Protein AF-A0A1V5JLH2-F1 (afdb_monomer)

Nearest PDB structures (foldseek):
  2nrx-assembly1_A  TM=7.153E-01  e=2.934E-15  Thermotoga maritima
  2nrv-assembly2_B  TM=6.634E-01  e=2.494E-14  Thermotoga maritima
  2nrx-assembly2_B  TM=6.559E-01  e=4.013E-14  Thermotoga maritima
  8b0q-assembly1_A  TM=6.389E-01  e=9.370E-13  Deinococcus radiodurans R1 = ATCC 13939 = DSM 20539
  6lw3-assembly1_B  TM=5.129E-01  e=3.451E-01  Pseudomonas aeruginosa

Mean predicted aligned error: 11.71 Å

Structure (mmCIF, N/CA/C/O backbone):
data_AF-A0A1V5JLH2-F1
#
_entry.id   AF-A0A1V5JLH2-F1
#
loop_
_atom_site.group_PDB
_atom_site.id
_atom_sit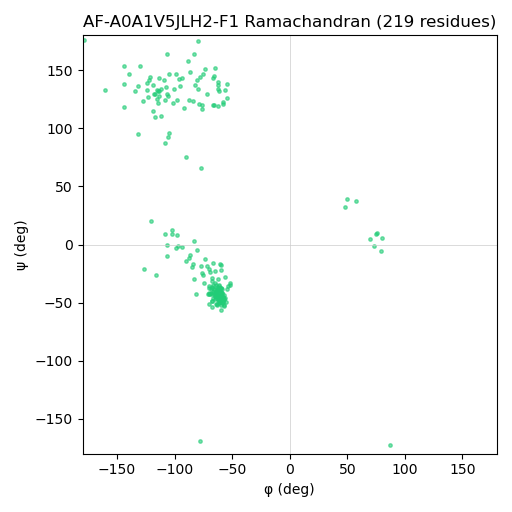e.type_symbol
_atom_site.label_atom_id
_atom_site.label_alt_id
_atom_site.label_comp_id
_atom_site.label_asym_id
_atom_site.label_entity_id
_atom_site.label_seq_id
_atom_site.pdbx_PDB_ins_code
_atom_site.Cartn_x
_atom_site.Cartn_y
_atom_site.Cartn_z
_atom_site.occupancy
_atom_site.B_iso_or_equiv
_atom_site.auth_seq_id
_atom_site.auth_comp_id
_atom_site.auth_asym_id
_atom_site.auth_atom_id
_atom_site.pdbx_PDB_model_num
ATOM 1 N N . MET A 1 1 ? -11.587 -7.246 6.291 1.00 97.50 1 MET A N 1
ATOM 2 C CA . MET A 1 1 ? -10.575 -6.188 6.557 1.00 97.50 1 MET A CA 1
ATOM 3 C C . MET A 1 1 ? -9.716 -5.972 5.321 1.00 97.50 1 MET A C 1
ATOM 5 O O . MET A 1 1 ? -9.356 -6.948 4.671 1.00 97.50 1 MET A O 1
ATOM 9 N N . GLU A 1 2 ? -9.347 -4.733 5.021 1.00 97.94 2 GLU A N 1
ATOM 10 C CA . GLU A 1 2 ? -8.411 -4.390 3.943 1.00 97.94 2 GLU A CA 1
ATOM 11 C C . GLU A 1 2 ? -7.224 -3.606 4.502 1.00 97.94 2 GLU A C 1
ATOM 13 O O . GLU A 1 2 ? -7.405 -2.760 5.373 1.00 97.94 2 GLU A O 1
ATOM 18 N N . CYS A 1 3 ? -6.018 -3.859 3.995 1.00 97.50 3 CYS A N 1
ATOM 19 C CA . CYS A 1 3 ? -4.827 -3.089 4.337 1.00 97.50 3 CYS A CA 1
ATOM 20 C C . CYS A 1 3 ? -4.159 -2.516 3.093 1.00 97.50 3 CYS A C 1
ATOM 22 O O . CYS A 1 3 ? -4.084 -3.187 2.058 1.00 97.50 3 CYS A O 1
ATOM 24 N N . TYR A 1 4 ? -3.712 -1.266 3.212 1.00 96.00 4 TYR A N 1
ATOM 25 C CA . TYR A 1 4 ? -3.146 -0.475 2.131 1.00 96.00 4 TYR A CA 1
ATOM 26 C C . TYR A 1 4 ? -1.735 -0.003 2.482 1.00 96.00 4 TYR A C 1
ATOM 28 O O . TYR A 1 4 ? -1.544 0.650 3.505 1.00 96.00 4 TYR A O 1
ATOM 36 N N . ASP A 1 5 ? -0.786 -0.278 1.588 1.00 92.50 5 ASP A N 1
ATOM 37 C CA . ASP A 1 5 ? 0.568 0.292 1.584 1.00 92.50 5 ASP A CA 1
ATOM 38 C C . ASP A 1 5 ? 0.737 1.186 0.352 1.00 92.50 5 ASP A C 1
ATOM 40 O O . ASP A 1 5 ? 0.394 0.778 -0.764 1.00 92.50 5 ASP A O 1
ATOM 44 N N . ILE A 1 6 ? 1.266 2.394 0.555 1.00 88.81 6 ILE A N 1
ATOM 45 C CA . ILE A 1 6 ? 1.629 3.327 -0.513 1.00 88.81 6 ILE A CA 1
ATOM 46 C C . ILE A 1 6 ? 3.139 3.498 -0.485 1.00 88.81 6 ILE A C 1
ATOM 48 O O . ILE A 1 6 ? 3.713 3.928 0.514 1.00 88.81 6 ILE A O 1
ATOM 52 N N . SER A 1 7 ? 3.789 3.180 -1.597 1.00 80.06 7 SER A N 1
ATOM 53 C CA . SER A 1 7 ? 5.243 3.166 -1.656 1.00 80.06 7 SER A CA 1
ATOM 54 C C . SER A 1 7 ? 5.765 3.648 -3.009 1.00 80.06 7 SER A C 1
ATOM 56 O O . SER A 1 7 ? 5.253 3.307 -4.077 1.00 80.06 7 SER A O 1
ATOM 58 N N . THR A 1 8 ? 6.822 4.463 -2.963 1.00 71.81 8 THR A N 1
ATOM 59 C CA . THR A 1 8 ? 7.406 5.117 -4.143 1.00 71.81 8 THR A CA 1
ATOM 60 C C . THR A 1 8 ? 8.741 4.482 -4.529 1.00 71.81 8 THR A C 1
ATOM 62 O O . THR A 1 8 ? 9.650 4.369 -3.707 1.00 71.81 8 THR A O 1
ATOM 65 N N . ILE A 1 9 ? 8.909 4.117 -5.804 1.00 66.56 9 ILE A N 1
ATOM 66 C CA . ILE A 1 9 ? 10.199 3.690 -6.367 1.00 66.56 9 ILE A CA 1
ATOM 67 C C . ILE A 1 9 ? 10.921 4.896 -6.961 1.00 66.56 9 ILE A C 1
ATOM 69 O O . ILE A 1 9 ? 10.443 5.468 -7.943 1.00 66.56 9 ILE A O 1
ATOM 73 N N . GLN A 1 10 ? 12.092 5.233 -6.405 1.00 58.66 10 GLN A N 1
ATOM 74 C CA . GLN A 1 10 ? 13.073 6.167 -6.994 1.00 58.66 10 GLN A CA 1
ATOM 75 C C . GLN A 1 10 ? 12.460 7.495 -7.499 1.00 58.66 10 GLN A C 1
ATOM 77 O O . GLN A 1 10 ? 12.896 8.047 -8.506 1.00 58.66 10 GLN A O 1
ATOM 82 N N . GLY A 1 11 ? 11.402 7.978 -6.836 1.00 57.66 11 GLY A N 1
ATOM 83 C CA . GLY A 1 11 ? 10.707 9.225 -7.176 1.00 57.66 11 GLY A CA 1
ATOM 84 C C . GLY A 1 11 ? 9.895 9.229 -8.482 1.00 57.66 11 GLY A C 1
ATOM 85 O O . GLY A 1 11 ? 9.398 10.286 -8.849 1.00 57.66 11 GLY A O 1
ATOM 86 N N . ARG A 1 12 ? 9.757 8.100 -9.201 1.00 57.41 12 ARG A N 1
ATOM 87 C CA . ARG A 1 12 ? 9.100 8.057 -10.531 1.00 57.41 12 ARG A CA 1
ATOM 88 C C . ARG A 1 12 ? 7.969 7.042 -10.685 1.00 57.41 12 ARG A C 1
ATOM 90 O O . ARG A 1 12 ? 7.151 7.189 -11.591 1.00 57.41 12 ARG A O 1
ATOM 97 N N . HIS A 1 13 ? 7.911 6.004 -9.853 1.00 69.62 13 HIS A N 1
ATOM 98 C CA . HIS A 1 13 ? 6.853 4.992 -9.934 1.00 69.62 13 HIS A CA 1
ATOM 99 C C . HIS A 1 13 ? 6.265 4.729 -8.552 1.00 69.62 13 HIS A C 1
ATOM 101 O O . HIS A 1 13 ? 6.806 3.937 -7.779 1.00 69.62 13 HIS A O 1
ATOM 107 N N . ALA A 1 14 ? 5.167 5.414 -8.247 1.00 81.06 14 ALA A N 1
ATOM 108 C CA . ALA A 1 14 ? 4.379 5.156 -7.056 1.00 81.06 14 ALA A CA 1
ATOM 109 C C . ALA A 1 14 ? 3.451 3.955 -7.269 1.00 81.06 14 ALA A C 1
ATOM 111 O O . ALA A 1 14 ? 2.904 3.731 -8.357 1.00 81.06 14 ALA A O 1
ATOM 112 N N . VAL A 1 15 ? 3.307 3.149 -6.223 1.00 86.69 15 VAL A N 1
ATOM 113 C CA . VAL A 1 15 ? 2.446 1.973 -6.224 1.00 86.69 15 VAL A CA 1
ATOM 114 C C . VAL A 1 15 ? 1.636 1.936 -4.940 1.00 86.69 15 VAL A C 1
ATOM 116 O O . VAL A 1 15 ? 2.196 2.034 -3.852 1.00 86.69 15 VAL A O 1
ATOM 119 N N . GLY A 1 16 ? 0.333 1.708 -5.083 1.00 91.44 16 GLY A N 1
ATOM 120 C CA .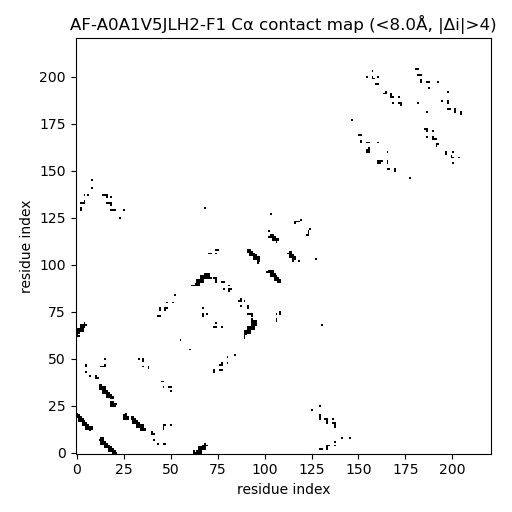 GLY A 1 16 ? -0.522 1.262 -3.991 1.00 91.44 16 GLY A CA 1
ATOM 121 C C . GLY A 1 16 ? -0.686 -0.255 -3.993 1.00 91.44 16 GLY A C 1
ATOM 122 O O . GLY A 1 16 ? -0.926 -0.861 -5.040 1.00 91.44 16 GLY A O 1
ATOM 123 N N . SER A 1 17 ? -0.595 -0.880 -2.827 1.00 94.62 17 SER A N 1
ATOM 124 C CA . SER A 1 17 ? -0.849 -2.309 -2.633 1.00 94.62 17 SER A CA 1
ATOM 125 C C . SER A 1 17 ? -2.022 -2.499 -1.685 1.00 94.62 17 SER A C 1
ATOM 127 O O . SER A 1 17 ? -2.020 -1.928 -0.603 1.00 94.62 17 SER A O 1
ATOM 129 N N . ARG A 1 18 ? -3.002 -3.320 -2.079 1.00 96.88 18 ARG A N 1
ATOM 130 C CA . ARG A 1 18 ? -4.137 -3.729 -1.243 1.00 96.88 18 ARG A CA 1
ATOM 131 C C . ARG A 1 18 ? -4.081 -5.225 -0.968 1.00 96.88 18 ARG A C 1
ATOM 133 O O . ARG A 1 18 ? -4.104 -6.024 -1.909 1.00 96.88 18 ARG A O 1
ATOM 140 N N . VAL A 1 19 ? -4.103 -5.579 0.310 1.00 98.12 19 VAL A N 1
ATOM 141 C CA . VAL A 1 19 ? -4.263 -6.945 0.822 1.00 98.12 19 VAL A CA 1
ATOM 142 C C . VAL A 1 19 ? -5.587 -7.048 1.567 1.00 98.12 19 VAL A C 1
ATOM 144 O O . VAL A 1 19 ? -6.013 -6.102 2.226 1.00 98.12 19 VAL A O 1
ATOM 147 N N . VAL A 1 20 ? -6.251 -8.196 1.448 1.00 98.38 20 VAL A N 1
ATOM 148 C CA . VAL A 1 20 ? -7.580 -8.421 2.026 1.00 98.38 20 VAL A CA 1
ATOM 149 C C . VAL A 1 20 ? -7.549 -9.641 2.930 1.00 98.38 20 VAL A C 1
ATOM 151 O O . VAL A 1 20 ? -7.008 -10.684 2.559 1.00 98.38 20 VAL A O 1
ATOM 154 N N . PHE A 1 21 ? -8.125 -9.495 4.121 1.00 98.25 21 PHE A N 1
ATOM 155 C CA . PHE A 1 21 ? -8.385 -10.589 5.047 1.00 98.25 21 PHE A CA 1
ATOM 156 C C . PHE A 1 21 ? -9.896 -10.790 5.195 1.00 98.25 21 PHE A C 1
ATOM 158 O O . PHE A 1 21 ? -10.616 -9.843 5.532 1.00 98.25 21 PHE A O 1
ATOM 165 N N . VAL A 1 22 ? -10.340 -12.031 5.003 1.00 97.25 22 VAL A N 1
ATOM 166 C CA . VAL A 1 22 ? -11.711 -12.514 5.223 1.00 97.25 22 VAL A CA 1
ATOM 167 C C . VAL A 1 22 ? -11.646 -13.565 6.330 1.00 97.25 22 VAL A C 1
ATOM 169 O O . VAL A 1 22 ? -10.762 -14.421 6.312 1.00 97.25 22 VAL A O 1
ATOM 172 N N . ASP A 1 23 ? -12.495 -13.445 7.352 1.00 95.38 23 ASP A N 1
ATOM 173 C CA . ASP A 1 23 ? -12.514 -14.338 8.526 1.00 95.38 23 ASP A CA 1
ATOM 174 C C . ASP A 1 23 ? -11.134 -14.550 9.180 1.00 95.38 23 ASP A C 1
ATOM 176 O O . ASP A 1 23 ? -10.749 -15.644 9.598 1.00 95.38 23 ASP A O 1
ATOM 180 N N . GLY A 1 24 ? -10.343 -13.473 9.237 1.00 92.12 24 GLY A N 1
ATOM 181 C CA . GLY A 1 24 ? -9.004 -13.473 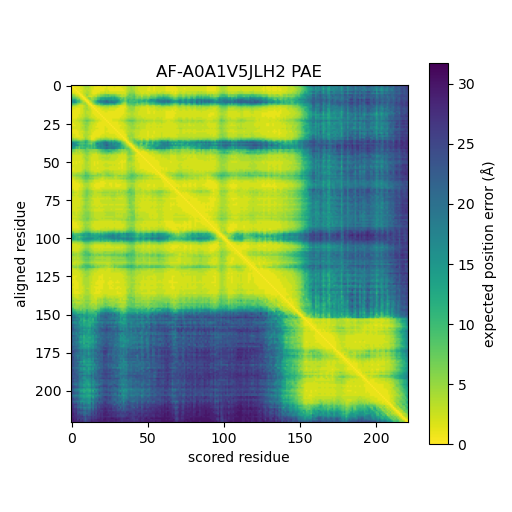9.830 1.00 92.12 24 GLY A CA 1
ATOM 182 C C . GLY A 1 24 ? -7.919 -14.140 8.978 1.00 92.12 24 GLY A C 1
ATOM 183 O O . GLY A 1 24 ? -6.800 -14.310 9.460 1.00 92.12 24 GLY A O 1
ATOM 184 N N . ARG A 1 25 ? -8.209 -14.503 7.723 1.00 96.00 25 ARG A N 1
ATOM 185 C CA . ARG A 1 25 ? -7.255 -15.135 6.803 1.00 96.00 25 ARG A CA 1
ATOM 186 C C . ARG A 1 25 ? -7.068 -14.315 5.537 1.00 96.00 25 ARG A C 1
ATOM 188 O O . ARG A 1 25 ? -8.012 -13.740 5.009 1.00 96.00 25 ARG A O 1
ATOM 195 N N . ALA A 1 26 ? -5.841 -14.313 5.033 1.00 97.56 26 ALA A N 1
ATOM 196 C CA . ALA A 1 26 ? -5.484 -13.717 3.755 1.00 97.56 26 ALA A CA 1
ATOM 197 C C . ALA A 1 26 ? -6.282 -14.329 2.592 1.00 97.56 26 ALA A C 1
ATOM 199 O O . ALA A 1 26 ? -6.143 -15.522 2.312 1.00 97.56 26 ALA A O 1
ATOM 200 N N . ASP A 1 27 ? -7.026 -13.500 1.863 1.00 97.69 27 ASP A N 1
ATOM 201 C CA . ASP A 1 27 ? -7.637 -13.873 0.589 1.00 97.69 27 ASP A CA 1
ATOM 202 C C . ASP A 1 27 ? -6.866 -13.237 -0.571 1.00 97.69 27 ASP A C 1
ATOM 204 O O . ASP A 1 27 ? -7.077 -12.085 -0.962 1.00 97.69 27 ASP A O 1
ATOM 208 N N . LYS A 1 28 ? -5.953 -14.026 -1.145 1.00 96.00 28 LYS A N 1
ATOM 209 C CA . LYS A 1 28 ? -5.070 -13.592 -2.236 1.00 96.00 28 LYS A CA 1
ATOM 210 C C . LYS A 1 28 ? -5.821 -13.263 -3.525 1.00 96.00 28 LYS A C 1
ATOM 212 O O . LYS A 1 28 ? -5.296 -12.506 -4.340 1.00 96.00 28 LYS A O 1
ATOM 217 N N . THR A 1 29 ? -7.028 -13.797 -3.725 1.00 96.50 29 THR A N 1
ATOM 218 C CA . THR A 1 29 ? -7.826 -13.537 -4.936 1.00 96.50 29 THR A CA 1
ATOM 219 C C . THR A 1 29 ? -8.329 -12.091 -4.982 1.00 96.50 29 THR A C 1
ATOM 221 O O . THR A 1 29 ? -8.526 -11.513 -6.057 1.00 96.50 29 THR A O 1
ATOM 224 N N . LEU A 1 30 ? -8.433 -11.458 -3.812 1.00 95.88 30 LEU A N 1
ATOM 225 C CA . LEU A 1 30 ? -8.879 -10.081 -3.641 1.00 95.88 30 LEU A CA 1
ATOM 226 C C . LEU A 1 30 ? -7.723 -9.072 -3.600 1.00 95.88 30 LEU A C 1
ATOM 228 O O . LEU A 1 30 ? -7.958 -7.862 -3.559 1.00 95.88 30 LEU A O 1
ATOM 232 N N . TYR A 1 31 ? -6.467 -9.515 -3.674 1.00 96.50 31 TYR A N 1
ATOM 233 C CA . TYR A 1 31 ? -5.325 -8.600 -3.654 1.00 96.50 31 TYR A CA 1
ATOM 234 C C . TYR A 1 31 ? -5.291 -7.736 -4.908 1.00 96.50 31 TYR A C 1
ATOM 236 O O . TYR A 1 31 ? -5.589 -8.205 -6.008 1.00 96.50 31 TYR A O 1
ATOM 244 N N . ARG A 1 32 ? -4.897 -6.470 -4.774 1.00 95.50 32 ARG A N 1
ATOM 245 C CA . ARG A 1 32 ? -4.784 -5.553 -5.918 1.00 95.50 32 ARG A CA 1
ATOM 246 C C . ARG A 1 32 ? -3.544 -4.686 -5.807 1.00 95.50 32 ARG A C 1
ATOM 248 O O . ARG A 1 32 ? -3.124 -4.316 -4.716 1.00 95.50 32 ARG A O 1
ATOM 255 N N . ARG A 1 33 ? -2.969 -4.361 -6.962 1.00 92.62 33 ARG A N 1
ATOM 256 C CA . ARG A 1 33 ? -1.886 -3.389 -7.100 1.00 92.62 33 ARG A CA 1
ATOM 257 C C . ARG A 1 33 ? -2.365 -2.265 -7.990 1.00 92.62 33 ARG A C 1
ATOM 259 O O . ARG A 1 33 ? -2.962 -2.514 -9.034 1.00 92.62 33 ARG A O 1
ATOM 266 N N . TYR A 1 34 ? -2.047 -1.052 -7.590 1.00 90.56 34 TYR A N 1
ATOM 267 C CA . TYR A 1 34 ? -2.421 0.166 -8.273 1.00 90.56 34 TYR A CA 1
ATOM 268 C C . TYR A 1 34 ? -1.131 0.836 -8.708 1.00 90.56 34 TYR A C 1
ATOM 270 O O . TYR A 1 34 ? -0.347 1.291 -7.879 1.00 90.56 34 TYR A O 1
ATOM 278 N N . ARG A 1 35 ? -0.873 0.846 -10.016 1.00 86.81 35 ARG A N 1
ATOM 279 C CA . ARG A 1 35 ? 0.167 1.710 -10.568 1.00 86.81 35 ARG A CA 1
ATOM 280 C C . ARG A 1 35 ? -0.403 3.121 -10.604 1.00 86.81 35 ARG A C 1
ATOM 282 O O . ARG A 1 35 ? -1.391 3.326 -11.310 1.00 86.81 35 ARG A O 1
ATOM 289 N N . ILE A 1 36 ? 0.214 4.014 -9.843 1.00 83.56 36 ILE A N 1
ATOM 290 C CA . ILE A 1 36 ? -0.167 5.420 -9.729 1.00 83.56 36 ILE A CA 1
ATOM 291 C C . ILE A 1 36 ? 0.556 6.164 -10.851 1.00 83.56 36 ILE A C 1
ATOM 293 O O . ILE A 1 36 ? 1.774 6.018 -11.006 1.00 83.56 36 ILE A O 1
ATOM 297 N N . GLN A 1 37 ? -0.202 6.872 -11.683 1.00 69.44 37 GLN A N 1
ATOM 298 C CA . GLN A 1 37 ? 0.315 7.540 -12.886 1.00 69.44 37 GLN A CA 1
ATOM 299 C C . GLN A 1 37 ? 0.171 9.061 -12.811 1.00 69.44 37 GLN A C 1
ATOM 301 O O . GLN A 1 37 ? 0.992 9.765 -13.392 1.00 69.44 37 GLN A O 1
ATOM 306 N N . ASP A 1 38 ? -0.803 9.553 -12.042 1.00 59.66 38 ASP A N 1
ATOM 307 C CA . ASP A 1 38 ? -1.298 10.927 -12.165 1.00 59.66 38 ASP A CA 1
ATOM 308 C C . ASP A 1 38 ? -0.769 11.877 -11.077 1.00 59.66 38 ASP A C 1
ATOM 310 O O . ASP A 1 38 ? -1.211 13.019 -10.968 1.00 59.66 38 ASP A O 1
ATOM 314 N N . VAL A 1 39 ? 0.202 11.434 -10.270 1.00 60.88 39 VAL A N 1
ATOM 315 C CA . VAL A 1 39 ? 0.756 12.220 -9.157 1.00 60.88 39 VAL A CA 1
ATOM 316 C C . VAL A 1 39 ? 2.200 12.621 -9.452 1.00 60.88 39 VAL A C 1
ATOM 318 O O . VAL A 1 39 ? 3.105 11.783 -9.471 1.00 60.88 39 VAL A O 1
ATOM 321 N N . ALA A 1 40 ? 2.424 13.917 -9.681 1.00 54.47 40 ALA A N 1
ATOM 322 C CA . ALA A 1 40 ? 3.759 14.485 -9.827 1.00 54.47 40 ALA A CA 1
ATOM 323 C C . ALA A 1 40 ? 4.414 14.678 -8.446 1.00 54.47 40 ALA A C 1
ATOM 325 O O . ALA A 1 40 ? 3.906 15.419 -7.609 1.00 54.47 40 ALA A O 1
ATOM 326 N N . GLY A 1 41 ? 5.568 14.044 -8.221 1.00 59.28 41 GLY A N 1
ATOM 327 C CA . GLY A 1 41 ? 6.320 14.153 -6.964 1.00 59.28 41 GLY A CA 1
ATOM 328 C C . GLY A 1 41 ? 5.891 13.156 -5.879 1.00 59.28 41 GLY A C 1
ATOM 329 O O . GLY A 1 41 ? 5.136 12.220 -6.129 1.00 59.28 41 GLY A O 1
ATOM 330 N N . GLN A 1 42 ? 6.434 13.321 -4.670 1.00 62.09 42 GLN A N 1
ATOM 331 C CA . GLN A 1 42 ? 6.092 12.506 -3.496 1.00 62.09 42 GLN A CA 1
ATOM 332 C C . GLN A 1 42 ? 4.929 13.145 -2.730 1.00 62.09 42 GLN A C 1
ATOM 334 O O . GLN A 1 42 ? 5.131 13.768 -1.691 1.00 62.09 42 GLN A O 1
ATOM 339 N N . ASP A 1 43 ? 3.718 13.014 -3.267 1.00 76.44 43 ASP A N 1
ATOM 340 C CA . ASP A 1 43 ? 2.490 13.375 -2.557 1.00 76.44 43 ASP A CA 1
ATOM 341 C C . ASP A 1 43 ? 1.713 12.112 -2.161 1.00 76.44 43 ASP A C 1
ATOM 343 O O . ASP A 1 43 ? 0.833 11.636 -2.879 1.00 76.44 43 ASP A O 1
ATOM 347 N N . ASP A 1 44 ? 2.049 11.567 -0.990 1.00 73.00 44 ASP A N 1
ATOM 348 C CA . ASP A 1 44 ? 1.405 10.374 -0.429 1.00 73.00 44 ASP A CA 1
ATOM 349 C C . ASP A 1 44 ? -0.124 10.532 -0.287 1.00 73.00 44 ASP A C 1
ATOM 351 O O . ASP A 1 44 ? -0.851 9.537 -0.344 1.00 73.00 44 ASP A O 1
ATOM 355 N N . PHE A 1 45 ? -0.634 11.763 -0.118 1.00 78.12 45 PHE A N 1
ATOM 356 C CA . PHE A 1 45 ? -2.073 12.024 -0.029 1.00 78.12 45 PHE A CA 1
ATOM 357 C C . PHE A 1 45 ? -2.744 11.796 -1.383 1.00 78.12 45 PHE A C 1
ATOM 359 O O . PHE A 1 45 ? -3.708 11.034 -1.467 1.00 78.12 45 PHE A O 1
ATOM 366 N N . ALA A 1 46 ? -2.218 12.410 -2.443 1.00 82.50 46 ALA A N 1
ATOM 367 C CA . ALA A 1 46 ? -2.754 12.255 -3.793 1.00 82.50 46 ALA A CA 1
ATOM 368 C C . ALA A 1 46 ? -2.642 10.801 -4.288 1.00 82.50 46 ALA A C 1
ATOM 370 O O . ALA A 1 46 ? -3.560 10.271 -4.915 1.00 82.50 46 ALA A O 1
ATOM 371 N N . MET A 1 47 ? -1.551 10.120 -3.933 1.00 87.25 47 MET A N 1
ATOM 372 C CA . MET A 1 47 ? -1.351 8.698 -4.219 1.00 87.25 47 MET A CA 1
ATOM 373 C C . MET A 1 47 ? -2.418 7.823 -3.556 1.00 87.25 47 MET A C 1
ATOM 375 O O . MET A 1 47 ? -3.022 6.967 -4.205 1.00 87.25 47 MET A O 1
ATOM 379 N N . LEU A 1 48 ? -2.677 8.049 -2.265 1.00 87.75 48 LEU A N 1
ATOM 380 C CA . LEU A 1 48 ? -3.719 7.336 -1.533 1.00 87.75 48 LEU A CA 1
ATOM 381 C C . LEU A 1 48 ? -5.115 7.631 -2.098 1.00 87.75 48 LEU A C 1
ATOM 383 O O . LEU A 1 48 ? -5.940 6.721 -2.204 1.00 87.75 48 LEU A O 1
ATOM 387 N N . ALA A 1 49 ? -5.361 8.882 -2.488 1.00 87.69 49 ALA A N 1
ATOM 388 C CA . ALA A 1 49 ? -6.614 9.311 -3.093 1.00 87.69 49 ALA A CA 1
ATOM 389 C C . ALA A 1 49 ? -6.935 8.527 -4.366 1.00 87.69 49 ALA A C 1
ATOM 391 O O . ALA A 1 49 ? -8.032 7.980 -4.491 1.00 87.69 49 ALA A O 1
ATOM 392 N N . GLU A 1 50 ? -5.965 8.424 -5.279 1.00 89.94 50 GLU A N 1
ATOM 393 C CA . GLU A 1 50 ? -6.120 7.680 -6.530 1.00 89.94 50 GLU A CA 1
ATOM 394 C C . GLU A 1 50 ? -6.479 6.211 -6.253 1.00 89.94 50 GLU A C 1
ATOM 396 O O . GLU A 1 50 ? -7.406 5.661 -6.849 1.00 89.94 50 GLU A O 1
ATOM 401 N N . VAL A 1 51 ? -5.781 5.582 -5.302 1.00 92.44 51 VAL A N 1
ATOM 402 C CA . VAL A 1 51 ? -5.984 4.173 -4.942 1.00 92.44 51 VAL A CA 1
ATOM 403 C C . VAL A 1 51 ? -7.380 3.926 -4.378 1.00 92.44 51 VAL A C 1
ATOM 405 O O . VAL A 1 51 ? -8.075 3.027 -4.856 1.00 92.44 51 VAL A O 1
ATOM 408 N N . LEU A 1 52 ? -7.802 4.706 -3.378 1.00 92.12 52 LEU A N 1
ATOM 409 C CA . LEU A 1 52 ? -9.105 4.522 -2.734 1.00 92.12 52 LEU A CA 1
ATOM 410 C C . LEU A 1 52 ? -10.254 4.838 -3.694 1.00 92.12 52 LEU A C 1
ATOM 412 O O . LEU A 1 52 ? -11.222 4.081 -3.751 1.00 92.12 52 LEU A O 1
ATOM 416 N N . LYS A 1 53 ? -10.131 5.891 -4.507 1.00 91.25 53 LYS A N 1
ATOM 417 C CA . LYS A 1 53 ? -11.135 6.223 -5.521 1.00 91.25 53 LYS A CA 1
ATOM 418 C C . LYS A 1 53 ? -11.317 5.073 -6.515 1.00 91.25 53 LYS A C 1
ATOM 420 O O . LYS A 1 53 ? -12.419 4.551 -6.649 1.00 91.25 53 LYS A O 1
ATOM 425 N N . ARG A 1 54 ? -10.224 4.580 -7.110 1.00 92.69 54 ARG A N 1
ATOM 426 C CA . ARG A 1 54 ? -10.261 3.449 -8.057 1.00 92.69 54 ARG A CA 1
ATOM 427 C C . ARG A 1 54 ? -10.789 2.163 -7.420 1.00 92.69 54 ARG A C 1
ATOM 429 O O . ARG A 1 54 ? -11.497 1.398 -8.073 1.00 92.69 54 ARG A O 1
ATOM 436 N N . ARG A 1 55 ? -10.452 1.910 -6.149 1.00 94.25 55 ARG A N 1
ATOM 437 C CA . ARG A 1 55 ? -10.978 0.778 -5.375 1.00 94.25 55 ARG A CA 1
ATOM 438 C C . ARG A 1 55 ? -12.502 0.816 -5.310 1.00 94.25 55 ARG A C 1
ATOM 440 O O . ARG A 1 55 ? -13.125 -0.212 -5.565 1.00 94.25 55 ARG A O 1
ATOM 447 N N . PHE A 1 56 ? -13.084 1.943 -4.912 1.00 92.88 56 PHE A N 1
ATOM 448 C CA . PHE A 1 56 ? -14.522 2.042 -4.652 1.00 92.88 56 PHE A CA 1
ATOM 449 C C . PHE A 1 56 ? -15.355 2.323 -5.907 1.00 92.88 56 PHE A C 1
ATOM 451 O O . PHE A 1 56 ? -16.538 2.007 -5.926 1.00 92.88 56 PHE A O 1
ATOM 458 N N . GLU A 1 57 ? -14.741 2.826 -6.980 1.00 91.00 57 GLU A N 1
ATOM 459 C CA . GLU A 1 57 ? -15.368 2.890 -8.306 1.00 91.00 57 GLU A CA 1
ATOM 460 C C . GLU A 1 57 ? -15.532 1.503 -8.941 1.00 91.00 57 GLU A C 1
ATOM 462 O O . GLU A 1 57 ? -16.532 1.242 -9.606 1.00 91.00 57 GLU A O 1
ATOM 467 N N . HIS A 1 58 ? -14.559 0.605 -8.754 1.00 91.00 58 HIS A N 1
ATOM 468 C CA . HIS A 1 58 ? -14.598 -0.724 -9.370 1.00 91.00 58 HIS A CA 1
ATOM 469 C C . HIS A 1 58 ? -15.442 -1.734 -8.586 1.00 91.00 58 HIS A C 1
ATOM 471 O O . HIS A 1 58 ? -15.985 -2.673 -9.163 1.00 91.00 58 HIS A O 1
ATOM 477 N N . ASP A 1 59 ? -15.519 -1.575 -7.269 1.00 89.00 59 ASP A N 1
ATOM 478 C CA . ASP A 1 59 ? -16.180 -2.523 -6.386 1.00 89.00 59 ASP A CA 1
ATOM 479 C C . ASP A 1 59 ? -16.877 -1.762 -5.248 1.00 89.00 59 ASP A C 1
ATOM 481 O O . ASP A 1 59 ? -16.246 -1.078 -4.447 1.00 89.00 59 ASP A O 1
ATOM 485 N N . ALA A 1 60 ? -18.199 -1.882 -5.162 1.00 86.81 60 ALA A N 1
ATOM 486 C CA . ALA A 1 60 ? -18.987 -1.187 -4.147 1.00 86.81 60 ALA A CA 1
ATOM 487 C C . ALA A 1 60 ? -18.970 -1.887 -2.773 1.00 86.81 60 ALA A C 1
ATOM 489 O O . ALA A 1 60 ? -19.539 -1.363 -1.811 1.00 86.81 60 ALA A O 1
ATOM 490 N N . SER A 1 61 ? -18.344 -3.066 -2.657 1.00 91.06 61 SER A N 1
ATOM 491 C CA . SER A 1 61 ? -18.271 -3.793 -1.392 1.00 91.06 61 SER A CA 1
ATOM 492 C C . SER A 1 61 ? -17.511 -2.998 -0.334 1.00 91.06 61 SER A C 1
ATOM 494 O O . SER A 1 61 ? -16.462 -2.390 -0.591 1.00 91.06 61 SER A O 1
ATOM 496 N N . ARG A 1 62 ? -18.068 -3.013 0.879 1.00 93.31 62 ARG A N 1
ATOM 497 C CA . ARG A 1 62 ? -17.558 -2.266 2.026 1.00 93.31 62 ARG A CA 1
ATOM 498 C C . ARG A 1 62 ? -16.789 -3.206 2.950 1.00 93.31 62 ARG A C 1
ATOM 500 O O . ARG A 1 62 ? -17.379 -4.174 3.423 1.00 93.31 62 ARG A O 1
ATOM 507 N N . PRO A 1 63 ? -15.502 -2.949 3.223 1.00 96.31 63 PRO A N 1
ATOM 508 C CA . PRO A 1 63 ? -14.779 -3.693 4.241 1.00 96.31 63 PRO A CA 1
ATOM 509 C C . PRO A 1 63 ? -15.222 -3.285 5.650 1.00 96.31 63 PRO A C 1
ATOM 511 O O . PRO A 1 63 ? -15.547 -2.126 5.891 1.00 96.31 63 PRO A O 1
ATOM 514 N N . ASP A 1 64 ? -15.126 -4.211 6.605 1.00 97.31 64 ASP A N 1
ATOM 515 C CA . ASP A 1 64 ? -15.427 -3.925 8.021 1.00 97.31 64 ASP A CA 1
ATOM 516 C C . ASP A 1 64 ? -14.383 -3.017 8.689 1.00 97.31 64 ASP A C 1
ATOM 518 O O . ASP A 1 64 ? -14.628 -2.420 9.734 1.00 97.31 64 ASP A O 1
ATOM 522 N N . LEU A 1 65 ? -13.181 -2.958 8.111 1.00 97.81 65 LEU A N 1
ATOM 523 C CA . LEU A 1 65 ? -12.060 -2.162 8.598 1.00 97.81 65 LEU A CA 1
ATOM 524 C C . LEU A 1 65 ? -11.051 -1.945 7.474 1.00 97.81 65 LEU A C 1
ATOM 526 O O . LEU A 1 65 ? -10.629 -2.912 6.826 1.00 97.81 65 LEU A O 1
ATOM 530 N N . ILE A 1 66 ? -10.619 -0.699 7.313 1.00 97.88 66 ILE A N 1
ATOM 531 C CA . ILE A 1 66 ? -9.453 -0.310 6.524 1.00 97.88 66 ILE A CA 1
ATOM 532 C C . ILE A 1 66 ? -8.270 -0.053 7.460 1.00 97.88 66 ILE A C 1
ATOM 534 O O . ILE A 1 66 ? -8.382 0.640 8.471 1.00 97.88 66 ILE A O 1
ATOM 538 N N . VAL A 1 67 ? -7.113 -0.591 7.096 1.00 97.38 67 VAL A N 1
ATOM 539 C CA . VAL A 1 67 ? -5.850 -0.415 7.808 1.00 97.38 67 VAL A CA 1
ATOM 540 C C . VAL A 1 67 ? -4.860 0.271 6.877 1.00 97.38 67 VAL A C 1
ATOM 542 O O . VAL A 1 67 ? -4.452 -0.293 5.864 1.00 97.38 67 VAL A O 1
ATOM 545 N N . MET A 1 68 ? -4.460 1.486 7.223 1.00 95.44 68 MET A N 1
ATOM 546 C CA . MET A 1 68 ? -3.378 2.188 6.541 1.00 95.44 68 MET A CA 1
ATOM 547 C C . MET A 1 68 ? -2.044 1.744 7.137 1.00 95.44 68 MET A C 1
ATOM 549 O O . MET A 1 68 ? -1.858 1.886 8.348 1.00 95.44 68 MET A O 1
ATOM 553 N N . ASP A 1 69 ? -1.125 1.235 6.315 1.00 91.75 69 ASP A N 1
ATOM 554 C CA . ASP A 1 69 ? 0.248 0.912 6.728 1.00 91.75 69 ASP A CA 1
ATOM 555 C C . ASP A 1 69 ? 1.090 2.190 6.838 1.00 91.75 69 ASP A C 1
ATOM 557 O O . ASP A 1 69 ? 1.998 2.477 6.060 1.00 91.75 69 ASP A O 1
ATOM 561 N N . GLY A 1 70 ? 0.706 3.024 7.799 1.00 88.69 70 GLY A N 1
ATOM 562 C CA . GLY A 1 70 ? 1.389 4.254 8.123 1.00 88.69 70 GLY A CA 1
ATOM 563 C C . GLY A 1 70 ? 0.768 5.008 9.288 1.00 88.69 70 GLY A C 1
ATOM 564 O O . GLY A 1 70 ? -0.224 4.618 9.911 1.00 88.69 70 GLY A O 1
ATOM 565 N N . GLY A 1 71 ? 1.437 6.103 9.641 1.00 89.88 71 GLY A N 1
ATOM 566 C CA . GLY A 1 71 ? 1.125 6.879 10.836 1.00 89.88 71 GLY A CA 1
ATOM 567 C C . GLY A 1 71 ? -0.090 7.799 10.692 1.00 89.88 71 GLY A C 1
ATOM 568 O O . GLY A 1 71 ? -0.831 7.788 9.710 1.00 89.88 71 GLY A O 1
ATOM 569 N N . LYS A 1 72 ? -0.253 8.688 11.680 1.00 89.31 72 LYS A N 1
ATOM 570 C CA . LYS A 1 72 ? -1.371 9.648 11.769 1.00 89.31 72 LYS A CA 1
ATOM 571 C C . LYS A 1 72 ? -1.591 10.496 10.516 1.00 89.31 72 LYS A C 1
ATOM 573 O O . LYS A 1 72 ? -2.734 10.820 10.218 1.00 89.31 72 LYS A O 1
ATOM 578 N N . GLY A 1 73 ? -0.521 10.872 9.811 1.00 87.81 73 GLY A N 1
ATOM 579 C CA . GLY A 1 73 ? -0.620 11.678 8.591 1.00 87.81 73 GLY A CA 1
ATOM 580 C C . GLY A 1 73 ? -1.424 10.967 7.502 1.00 87.81 73 GLY A C 1
ATOM 581 O O . GLY A 1 73 ? -2.400 11.523 7.000 1.00 87.81 73 GLY A O 1
ATOM 582 N N . GLN A 1 74 ? -1.072 9.710 7.216 1.00 88.69 74 GLN A N 1
ATOM 583 C CA . GLN A 1 74 ? -1.764 8.880 6.226 1.00 88.69 74 GLN A CA 1
ATOM 584 C C . GLN A 1 74 ? -3.171 8.473 6.687 1.00 88.69 74 GLN A C 1
ATOM 586 O O . GLN A 1 74 ? -4.100 8.473 5.886 1.00 88.69 74 GLN A O 1
ATOM 591 N N . LEU A 1 75 ? -3.376 8.218 7.984 1.00 93.25 75 LEU A N 1
ATOM 592 C CA . LEU A 1 75 ? -4.725 8.019 8.524 1.00 93.25 75 LEU A CA 1
ATOM 593 C C . LEU A 1 75 ? -5.606 9.261 8.313 1.00 93.25 75 LEU A C 1
ATOM 595 O O . LEU A 1 75 ? -6.721 9.159 7.813 1.00 93.25 75 LEU A O 1
ATOM 599 N N . GLY A 1 76 ? -5.108 10.448 8.667 1.00 92.31 76 GLY A N 1
ATOM 600 C CA . GLY A 1 76 ? -5.844 11.699 8.489 1.00 92.31 76 GLY A CA 1
ATOM 601 C C . GLY A 1 76 ? -6.158 11.991 7.021 1.00 92.31 76 GLY A C 1
ATOM 602 O O . GLY A 1 76 ? -7.236 12.497 6.718 1.00 92.31 76 GLY A O 1
ATOM 603 N N . ALA A 1 77 ? -5.239 11.642 6.118 1.00 89.81 77 ALA A N 1
ATOM 604 C CA . ALA A 1 77 ? -5.449 11.677 4.677 1.00 89.81 77 ALA A CA 1
ATOM 605 C C . ALA A 1 77 ? -6.617 10.778 4.245 1.00 89.81 77 ALA A C 1
ATOM 607 O O . ALA A 1 77 ? -7.588 11.263 3.666 1.00 89.81 77 ALA A O 1
ATOM 608 N N . GLY A 1 78 ? -6.548 9.490 4.589 1.00 92.25 78 GLY A N 1
ATOM 609 C CA . GLY A 1 78 ? -7.559 8.502 4.224 1.00 92.25 78 GLY A CA 1
ATOM 610 C C . GLY A 1 78 ? -8.948 8.825 4.781 1.00 92.25 78 GLY A C 1
ATOM 611 O O . GLY A 1 78 ? -9.935 8.679 4.070 1.00 92.25 78 GLY A O 1
ATOM 612 N N . LEU A 1 79 ? -9.042 9.353 6.006 1.00 94.69 79 LEU A N 1
ATOM 613 C CA . LEU A 1 79 ? -10.323 9.762 6.597 1.00 94.69 79 LEU A CA 1
ATOM 614 C C . LEU A 1 79 ? -10.988 10.918 5.837 1.00 94.69 79 LEU A C 1
ATOM 616 O O . LEU A 1 79 ? -12.205 10.902 5.648 1.00 94.69 79 LEU A O 1
ATOM 620 N N . ARG A 1 80 ? -10.212 11.918 5.389 1.00 92.88 80 ARG A N 1
ATOM 621 C CA . ARG A 1 80 ? -10.744 13.009 4.550 1.00 92.88 80 ARG A CA 1
ATOM 622 C C . ARG A 1 80 ? -11.270 12.468 3.224 1.00 92.88 80 ARG A C 1
ATOM 624 O O . ARG A 1 80 ? -12.381 12.804 2.835 1.00 92.88 80 ARG A O 1
ATOM 631 N N . LEU A 1 81 ? -10.522 11.556 2.610 1.00 91.31 81 LEU A N 1
ATOM 632 C CA . LEU A 1 81 ? -10.902 10.894 1.365 1.00 91.31 81 LEU A CA 1
ATOM 633 C C . LEU A 1 81 ? -12.173 10.056 1.493 1.00 91.31 81 LEU A C 1
ATOM 635 O O . LEU A 1 81 ? -13.070 10.175 0.666 1.00 91.31 81 LEU A O 1
ATOM 639 N N . LEU A 1 82 ? -12.299 9.248 2.548 1.00 93.44 82 LEU A N 1
ATOM 640 C CA . LEU A 1 82 ? -13.535 8.505 2.795 1.00 93.44 82 LEU A CA 1
ATOM 641 C C . LEU A 1 82 ? -14.729 9.449 2.954 1.00 93.44 82 LEU A C 1
ATOM 643 O O . LEU A 1 82 ? -15.803 9.150 2.445 1.00 93.44 82 LEU A O 1
ATOM 647 N N . LYS A 1 83 ? -14.554 10.602 3.609 1.00 94.31 83 LYS A N 1
ATOM 648 C CA . LYS A 1 83 ? -15.614 11.611 3.714 1.00 94.31 83 LYS A CA 1
ATOM 649 C C . LYS A 1 83 ? -15.999 12.183 2.346 1.00 94.31 83 LYS A C 1
ATOM 651 O O . LYS A 1 83 ? -17.184 12.257 2.049 1.00 94.31 83 LYS A O 1
ATOM 656 N N . GLU A 1 84 ? -15.025 12.549 1.516 1.00 91.62 84 GLU A N 1
ATOM 657 C CA . GLU A 1 84 ? -15.256 13.068 0.156 1.00 91.62 84 GLU A CA 1
ATOM 658 C C . GLU A 1 84 ? -15.972 12.055 -0.748 1.00 91.62 84 GLU A C 1
ATOM 660 O O . GLU A 1 84 ? -16.812 12.430 -1.561 1.00 91.62 84 GLU A O 1
ATOM 665 N N . LEU A 1 85 ? -15.689 10.764 -0.565 1.00 88.88 85 LEU A N 1
ATOM 666 C CA . LEU A 1 85 ? -16.324 9.669 -1.300 1.00 88.88 85 LEU A CA 1
ATOM 667 C C . LEU A 1 85 ? -17.681 9.233 -0.710 1.00 88.88 85 LEU A C 1
ATOM 669 O O . LEU A 1 85 ? -18.278 8.288 -1.219 1.00 88.88 85 LEU A O 1
ATOM 673 N N . ASN A 1 86 ? -18.187 9.892 0.341 1.00 92.56 86 ASN A N 1
ATOM 674 C CA . ASN A 1 86 ? -19.392 9.492 1.090 1.00 92.56 86 ASN A CA 1
ATOM 675 C C . ASN A 1 86 ? -19.309 8.069 1.689 1.00 92.56 86 ASN A C 1
ATOM 677 O O . ASN A 1 86 ? -20.286 7.321 1.742 1.00 92.56 86 ASN A O 1
ATOM 681 N N . LEU A 1 87 ? -18.118 7.695 2.154 1.00 93.75 87 LEU A N 1
ATOM 682 C CA . LEU A 1 87 ? -17.764 6.400 2.740 1.00 93.75 87 LEU A CA 1
ATOM 683 C C . LEU A 1 87 ? -17.250 6.524 4.184 1.00 93.75 87 LEU A C 1
ATOM 685 O O . LEU A 1 87 ? -16.590 5.617 4.687 1.00 93.75 87 LEU A O 1
ATOM 689 N N . SER A 1 88 ? -17.551 7.630 4.871 1.00 94.25 88 SER A N 1
ATOM 690 C CA . SER A 1 88 ? -17.092 7.904 6.243 1.00 94.25 88 SER A CA 1
ATOM 691 C C . SER A 1 88 ? -17.543 6.879 7.288 1.00 94.25 88 SER A C 1
ATOM 693 O O . SER A 1 88 ? -16.967 6.837 8.370 1.00 94.25 88 SER A O 1
ATOM 695 N N . GLU A 1 89 ? -18.546 6.060 6.969 1.00 94.19 89 GLU A N 1
ATOM 696 C CA . GLU A 1 89 ? -19.026 4.966 7.823 1.00 94.19 89 GLU A CA 1
ATOM 697 C C . GLU A 1 89 ? -18.052 3.780 7.894 1.00 94.19 89 GLU A C 1
ATOM 699 O O . GLU A 1 89 ? -18.152 2.955 8.797 1.00 94.19 89 GLU A O 1
ATOM 704 N N . ILE A 1 90 ? -17.116 3.661 6.945 1.00 96.56 90 ILE A N 1
ATOM 705 C CA . ILE A 1 90 ? -16.129 2.578 6.947 1.00 96.56 90 ILE A CA 1
ATOM 706 C C . ILE A 1 90 ? -15.054 2.895 7.997 1.00 96.56 90 ILE A C 1
ATOM 708 O O . ILE A 1 90 ? -14.348 3.901 7.859 1.00 96.56 90 ILE A O 1
ATOM 712 N N . PRO A 1 91 ? -14.858 2.043 9.020 1.00 97.06 91 PRO A N 1
ATOM 713 C CA . PRO A 1 91 ? -13.816 2.263 10.010 1.00 97.06 91 PRO A CA 1
ATOM 714 C C . PRO A 1 91 ? -12.432 2.241 9.361 1.00 97.06 91 PRO A C 1
ATOM 716 O O . PRO A 1 91 ? -12.105 1.333 8.595 1.00 97.06 91 PRO A O 1
ATOM 719 N N . MET A 1 92 ? -11.592 3.214 9.706 1.00 97.56 92 MET A N 1
ATOM 720 C CA . MET A 1 92 ? -10.207 3.279 9.246 1.00 97.56 92 MET A CA 1
ATOM 721 C C . MET A 1 92 ? -9.263 3.532 10.417 1.00 97.56 92 MET A C 1
ATOM 723 O O . MET A 1 92 ? -9.518 4.392 11.262 1.00 97.56 92 MET A O 1
ATOM 727 N N . ILE A 1 93 ? -8.152 2.798 10.446 1.00 97.38 93 ILE A N 1
ATOM 728 C CA . ILE A 1 93 ? -7.079 2.960 11.429 1.00 97.38 93 ILE A CA 1
ATOM 729 C C . ILE A 1 93 ? -5.721 3.054 10.737 1.00 97.38 93 ILE A C 1
ATOM 731 O O . ILE A 1 93 ? -5.533 2.539 9.638 1.00 97.38 93 ILE A O 1
ATOM 735 N N . GLY A 1 94 ? -4.768 3.713 11.390 1.00 96.19 94 GLY A N 1
ATOM 736 C CA . GLY A 1 94 ? -3.362 3.687 10.989 1.00 96.19 94 GLY A CA 1
ATOM 737 C C . GLY A 1 94 ? -2.607 2.639 11.792 1.00 96.19 94 GLY A C 1
ATOM 738 O O . GLY A 1 94 ? -2.853 2.489 12.989 1.00 96.19 94 GLY A O 1
ATOM 739 N N . MET A 1 95 ? -1.674 1.938 11.169 1.00 95.25 95 MET A N 1
ATOM 740 C CA . MET A 1 95 ? -0.748 1.024 11.825 1.00 95.25 95 MET A CA 1
ATOM 741 C C . MET A 1 95 ? 0.663 1.408 11.405 1.00 95.25 95 MET A C 1
ATOM 743 O O . MET A 1 95 ? 0.957 1.459 10.220 1.00 95.25 95 MET A O 1
ATOM 747 N N . ALA A 1 96 ? 1.540 1.691 12.363 1.00 91.25 96 ALA A N 1
ATOM 748 C CA . ALA A 1 96 ? 2.934 1.972 12.049 1.00 91.25 96 ALA A CA 1
ATOM 749 C C . ALA A 1 96 ? 3.870 1.416 13.112 1.00 91.25 96 ALA A C 1
ATOM 751 O O . ALA A 1 96 ? 3.533 1.309 14.296 1.00 91.25 96 ALA A O 1
ATOM 752 N N . LYS A 1 97 ? 5.092 1.130 12.674 1.00 85.25 97 LYS A N 1
ATOM 753 C CA . LYS A 1 97 ? 6.203 0.795 13.552 1.00 85.25 97 LYS A CA 1
ATOM 754 C C . LYS A 1 97 ? 7.048 2.045 13.759 1.00 85.25 97 LYS A C 1
ATOM 756 O O . LYS A 1 97 ? 7.499 2.662 12.796 1.00 85.25 97 LYS A O 1
ATOM 761 N N . GLU A 1 98 ? 7.257 2.438 15.008 1.00 77.69 98 GLU A N 1
ATOM 762 C CA . GLU A 1 98 ? 8.226 3.491 15.308 1.00 77.69 98 GLU A CA 1
ATOM 763 C C . GLU A 1 98 ? 9.641 2.998 14.963 1.00 77.69 98 GLU A C 1
ATOM 765 O O . GLU A 1 98 ? 9.947 1.807 15.086 1.00 77.69 98 GLU A O 1
ATOM 770 N N . ARG A 1 99 ? 10.513 3.897 14.488 1.00 67.12 99 ARG A N 1
ATOM 771 C CA . ARG A 1 99 ? 11.889 3.529 14.125 1.00 67.12 99 ARG A CA 1
ATOM 772 C C . ARG A 1 99 ? 12.597 2.924 15.340 1.00 67.12 99 ARG A C 1
ATOM 774 O O . ARG A 1 99 ? 12.678 3.552 16.387 1.00 67.12 99 ARG A O 1
ATOM 781 N N . GLY A 1 100 ? 13.092 1.695 15.190 1.00 65.94 100 GLY A N 1
ATOM 782 C CA . GLY A 1 100 ? 13.766 0.953 16.262 1.00 65.94 100 GLY A CA 1
ATOM 783 C C . GLY A 1 100 ? 12.834 0.292 17.287 1.00 65.94 100 GLY A C 1
ATOM 784 O O . GLY A 1 100 ? 13.306 -0.476 18.124 1.00 65.94 100 GLY A O 1
ATOM 785 N N . ALA A 1 101 ? 11.518 0.514 17.217 1.00 73.38 101 ALA A N 1
ATOM 786 C CA . ALA A 1 101 ? 10.575 -0.126 18.124 1.00 73.38 101 ALA A CA 1
ATOM 787 C C . ALA A 1 101 ? 10.304 -1.578 17.719 1.00 73.38 101 ALA A C 1
ATOM 789 O O . ALA A 1 101 ? 10.209 -1.918 16.540 1.00 73.38 101 ALA A O 1
ATOM 790 N N . LYS A 1 102 ? 10.126 -2.454 18.711 1.00 73.50 102 LYS A N 1
ATOM 791 C CA . LYS A 1 102 ? 9.687 -3.842 18.486 1.00 73.50 102 LYS A CA 1
ATOM 792 C C . LYS A 1 102 ? 8.167 -3.972 18.365 1.00 73.50 102 LYS A C 1
ATOM 794 O O . LYS A 1 102 ? 7.698 -4.995 17.877 1.00 73.50 102 LYS A O 1
ATOM 799 N N . ILE A 1 103 ? 7.424 -2.956 18.806 1.00 83.81 103 ILE A N 1
ATOM 800 C CA . ILE A 1 103 ? 5.975 -3.005 19.009 1.00 83.81 103 ILE A CA 1
ATOM 801 C C . ILE A 1 103 ? 5.266 -2.159 17.951 1.00 83.81 103 ILE A C 1
ATOM 803 O O . ILE A 1 103 ? 5.737 -1.086 17.572 1.00 83.81 103 ILE A O 1
ATOM 807 N N . ASP A 1 104 ? 4.129 -2.669 17.492 1.00 91.38 104 ASP A N 1
ATOM 808 C CA . ASP A 1 104 ? 3.217 -1.976 16.594 1.00 91.38 104 ASP A CA 1
ATOM 809 C C . ASP A 1 104 ? 2.332 -0.985 17.335 1.00 91.38 104 ASP A C 1
ATOM 811 O O . ASP A 1 104 ? 1.727 -1.316 18.359 1.00 91.38 104 ASP A O 1
ATOM 815 N N . ARG A 1 105 ? 2.220 0.219 16.774 1.00 93.44 105 ARG A N 1
ATOM 816 C CA . ARG A 1 105 ? 1.335 1.270 17.264 1.00 93.44 105 ARG A CA 1
ATOM 817 C C . ARG A 1 105 ? 0.161 1.441 16.320 1.00 93.44 105 ARG A C 1
ATOM 819 O O . ARG A 1 105 ? 0.336 1.510 15.103 1.00 93.44 105 ARG A O 1
ATOM 826 N N . PHE A 1 106 ? -1.025 1.560 16.901 1.00 96.06 106 PHE A N 1
ATOM 827 C CA . PHE A 1 106 ? -2.257 1.774 16.156 1.00 96.06 106 PHE A CA 1
ATOM 828 C C . PHE A 1 106 ? -2.801 3.167 16.441 1.00 96.06 106 PHE A C 1
ATOM 830 O O . PHE A 1 106 ? -2.878 3.613 17.586 1.00 96.06 106 PHE A O 1
ATOM 837 N N . PHE A 1 107 ? -3.191 3.862 15.387 1.00 96.19 107 PHE A N 1
ATOM 838 C CA . PHE A 1 107 ? -3.727 5.209 15.434 1.00 96.19 107 PHE A CA 1
ATOM 839 C C . PHE A 1 107 ? -5.218 5.140 15.135 1.00 96.19 107 PHE A C 1
ATOM 841 O O . PHE A 1 107 ? -5.624 4.601 14.107 1.00 96.19 107 PHE A O 1
ATOM 848 N N . LEU A 1 108 ? -6.020 5.676 16.051 1.00 96.12 108 LEU A N 1
ATOM 849 C CA . LEU A 1 108 ? -7.471 5.731 15.922 1.00 96.12 108 LEU A CA 1
ATOM 850 C C . LEU A 1 108 ? -7.918 7.156 15.563 1.00 96.12 108 LEU A C 1
ATOM 852 O O . LEU A 1 108 ? -7.309 8.118 16.050 1.00 96.12 108 LEU A O 1
ATOM 856 N N . PRO A 1 109 ? -8.993 7.317 14.772 1.00 94.69 109 PRO A N 1
ATOM 857 C CA . PRO A 1 109 ? -9.609 8.619 14.540 1.00 94.69 109 PRO A CA 1
ATOM 858 C C . PRO A 1 109 ? -9.984 9.302 15.863 1.00 94.69 109 PRO A C 1
ATOM 860 O O . PRO A 1 109 ? -10.477 8.661 16.788 1.00 94.69 109 PRO A O 1
ATOM 863 N N . GLY A 1 110 ? -9.727 10.607 15.969 1.00 91.81 110 GLY A N 1
ATOM 864 C CA . GLY A 1 110 ? -10.081 11.403 17.153 1.00 91.81 110 GLY A CA 1
ATOM 865 C C . GLY A 1 110 ? -9.222 11.161 18.402 1.00 91.81 110 GLY A C 1
ATOM 866 O O . GLY A 1 110 ? -9.416 11.843 19.405 1.00 91.81 110 GLY A O 1
ATOM 867 N N . ARG A 1 111 ? -8.242 10.245 18.366 1.00 94.12 111 ARG A N 1
ATOM 868 C CA . ARG A 1 111 ? -7.354 9.972 19.504 1.00 94.12 111 ARG A CA 1
ATOM 869 C C . ARG A 1 111 ? -5.959 10.549 19.279 1.00 94.12 111 ARG A C 1
ATOM 871 O O . ARG A 1 111 ? -5.309 10.264 18.274 1.00 94.12 111 ARG A O 1
ATOM 878 N N . LYS A 1 112 ? -5.467 11.329 20.251 1.00 88.62 112 LYS A N 1
ATOM 879 C CA . LYS A 1 112 ? -4.110 11.893 20.199 1.00 88.62 112 LYS A CA 1
ATOM 880 C C . LYS A 1 112 ? -3.049 10.807 20.321 1.00 88.62 112 LYS A C 1
ATOM 882 O O . LYS A 1 112 ? -2.130 10.792 19.514 1.00 88.62 112 LYS A O 1
ATOM 887 N N . ASP A 1 113 ? -3.156 9.905 21.284 1.00 90.38 113 ASP A N 1
ATOM 888 C CA . ASP A 1 113 ? -2.108 8.911 21.526 1.00 90.38 113 ASP A CA 1
ATOM 889 C C . ASP A 1 113 ? -2.382 7.605 20.790 1.00 90.38 113 ASP A C 1
ATOM 891 O O . ASP A 1 113 ? -3.532 7.174 20.661 1.00 90.38 113 ASP A O 1
ATOM 895 N N . ALA A 1 114 ? -1.311 6.976 20.306 1.00 93.06 114 ALA A N 1
ATOM 896 C CA . ALA A 1 114 ? -1.410 5.645 19.734 1.00 93.06 114 ALA A CA 1
ATOM 897 C C . ALA A 1 114 ? -1.828 4.636 20.807 1.00 93.06 114 ALA A C 1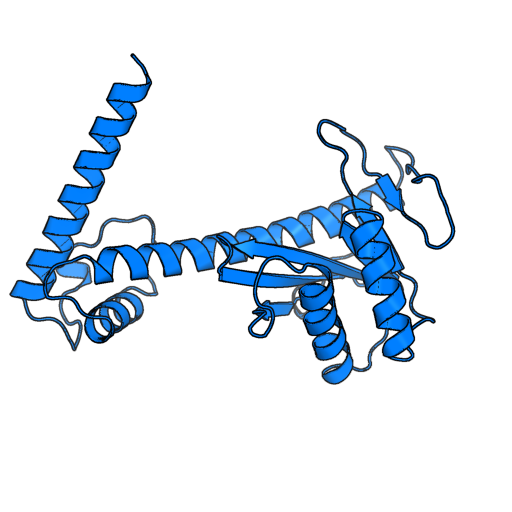
ATOM 899 O O . ALA A 1 114 ? -1.529 4.803 21.991 1.00 93.06 114 ALA A O 1
ATOM 900 N N . ILE A 1 11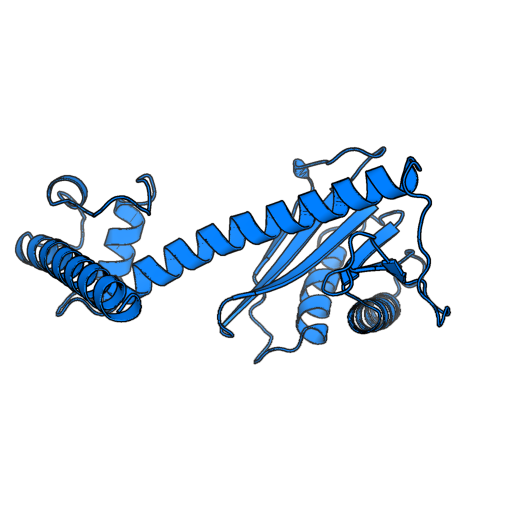5 ? -2.498 3.575 20.379 1.00 93.31 115 ILE A N 1
ATOM 901 C CA . ILE A 1 115 ? -2.762 2.417 21.223 1.00 93.31 115 ILE A CA 1
ATOM 902 C C . ILE A 1 115 ? -1.744 1.326 20.926 1.00 93.31 115 ILE A C 1
ATOM 904 O O . ILE A 1 115 ? -1.316 1.137 19.785 1.00 93.31 115 ILE A O 1
ATOM 908 N N . GLU A 1 116 ? -1.411 0.579 21.966 1.00 93.06 116 GLU A N 1
ATOM 909 C CA . GLU A 1 116 ? -0.607 -0.628 21.873 1.00 93.06 116 GLU A CA 1
ATOM 910 C C . GLU A 1 116 ? -1.489 -1.809 22.267 1.00 93.06 116 GLU A C 1
ATOM 912 O O . GLU A 1 116 ? -2.213 -1.776 23.266 1.00 93.06 116 GLU A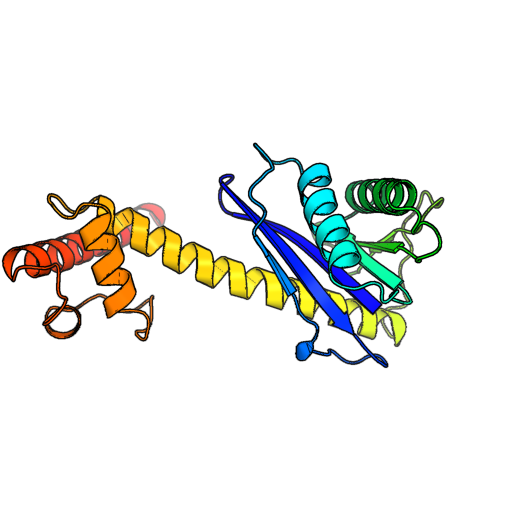 O 1
ATOM 917 N N . LEU A 1 117 ? -1.461 -2.859 21.452 1.00 92.88 117 LEU A N 1
ATOM 918 C CA . LEU A 1 117 ? -2.156 -4.097 21.770 1.00 92.88 117 LEU A CA 1
ATOM 919 C C . LEU A 1 117 ? -1.250 -4.983 22.626 1.00 92.88 117 LEU A C 1
ATOM 921 O O . LEU A 1 117 ? -0.030 -4.998 22.466 1.00 92.88 117 LEU A O 1
ATOM 925 N N . LYS A 1 118 ? -1.848 -5.780 23.519 1.00 93.88 118 LYS A N 1
ATOM 926 C CA . LYS A 1 118 ? -1.094 -6.732 24.348 1.00 93.88 118 LYS A CA 1
ATOM 927 C C . LYS A 1 118 ? -0.289 -7.680 23.452 1.00 93.88 118 LYS A C 1
ATOM 929 O O . LYS A 1 118 ? -0.860 -8.293 22.547 1.00 93.88 118 LYS A O 1
ATOM 934 N N . VAL A 1 119 ? 0.992 -7.876 23.774 1.00 88.81 119 VAL A N 1
ATOM 935 C CA . VAL A 1 119 ? 1.973 -8.649 22.978 1.00 88.81 119 VAL A CA 1
ATOM 936 C C . VAL A 1 119 ? 1.485 -10.057 22.600 1.00 88.81 119 VAL A C 1
ATOM 938 O O . VAL A 1 119 ? 1.785 -10.558 21.524 1.00 88.81 119 VAL A O 1
ATOM 941 N N . ARG A 1 120 ? 0.691 -10.705 23.461 1.00 91.38 120 ARG A N 1
ATOM 942 C CA . ARG A 1 120 ? 0.162 -12.065 23.239 1.00 91.38 120 ARG A CA 1
ATOM 943 C C . ARG A 1 120 ? -1.304 -12.102 22.785 1.00 91.38 120 ARG A C 1
ATOM 945 O O . ARG A 1 120 ? -1.917 -13.170 22.792 1.00 91.38 120 ARG A O 1
ATOM 952 N N . SER A 1 121 ? -1.889 -10.971 22.396 1.00 95.56 121 SER A N 1
ATOM 953 C CA . SER A 1 121 ? -3.286 -10.919 21.948 1.00 95.56 121 SER A CA 1
ATOM 954 C C . SER A 1 121 ? -3.472 -11.474 20.532 1.00 95.56 121 SER A C 1
ATOM 956 O O . SER A 1 121 ? -2.604 -11.333 19.672 1.00 95.56 121 SER A O 1
ATOM 958 N N . ALA A 1 122 ? -4.626 -12.100 20.282 1.00 94.44 122 ALA A N 1
ATOM 959 C CA . ALA A 1 122 ? -5.005 -12.557 18.943 1.00 94.44 122 ALA A CA 1
ATOM 960 C C . ALA A 1 122 ? -5.184 -11.386 17.963 1.00 94.44 122 ALA A C 1
ATOM 962 O O . ALA A 1 122 ? -4.801 -11.497 16.800 1.00 94.44 122 ALA A O 1
ATOM 963 N N . ALA A 1 123 ? -5.686 -10.250 18.458 1.00 93.56 123 ALA A N 1
ATOM 964 C CA . ALA A 1 123 ? -5.817 -9.021 17.685 1.00 93.56 123 ALA A CA 1
ATOM 965 C C . ALA A 1 123 ? -4.459 -8.543 17.151 1.00 93.56 123 ALA A C 1
ATOM 967 O O . ALA A 1 123 ? -4.318 -8.357 15.946 1.00 93.56 123 ALA A O 1
ATOM 968 N N . LEU A 1 124 ? -3.433 -8.439 18.011 1.00 94.25 124 LEU A N 1
ATOM 969 C CA . LEU A 1 124 ? -2.096 -8.032 17.571 1.00 94.25 124 LEU A CA 1
ATOM 970 C C . LEU A 1 124 ? -1.530 -8.988 16.517 1.00 94.25 124 LEU A C 1
ATOM 972 O O . LEU A 1 124 ? -1.038 -8.525 15.495 1.00 94.25 124 LEU A O 1
ATOM 976 N N . ARG A 1 125 ? -1.653 -10.306 16.727 1.00 94.44 125 ARG A N 1
ATOM 977 C CA . ARG A 1 125 ? -1.181 -11.305 15.753 1.00 94.44 125 ARG A CA 1
ATOM 978 C C . ARG A 1 125 ? -1.855 -11.147 14.393 1.00 94.44 125 ARG A C 1
ATOM 980 O O . ARG A 1 125 ? -1.173 -11.188 13.378 1.00 94.44 125 ARG A O 1
ATOM 987 N N . THR A 1 126 ? -3.170 -10.940 14.378 1.00 95.75 126 THR A N 1
ATOM 988 C CA . THR A 1 126 ? -3.937 -10.773 13.135 1.00 95.75 126 THR A CA 1
ATOM 989 C C . THR A 1 126 ? -3.518 -9.499 12.402 1.00 95.75 126 THR A C 1
ATOM 991 O O . THR A 1 126 ? -3.267 -9.528 11.201 1.00 95.75 126 THR A O 1
ATOM 994 N N . MET A 1 127 ? -3.369 -8.390 13.131 1.00 95.50 127 MET A N 1
ATOM 995 C CA . MET A 1 127 ? -2.920 -7.117 12.563 1.00 95.50 127 MET A CA 1
ATOM 996 C C . MET A 1 127 ? -1.490 -7.195 12.019 1.00 95.50 127 MET A C 1
ATOM 998 O O . MET A 1 127 ? -1.209 -6.678 10.942 1.00 95.50 127 MET A O 1
ATOM 1002 N N . GLN A 1 128 ? -0.592 -7.878 12.730 1.00 94.00 128 GLN A N 1
ATOM 1003 C CA . GLN A 1 128 ? 0.777 -8.115 12.274 1.00 94.00 128 GLN A CA 1
ATOM 1004 C C . GLN A 1 128 ? 0.810 -8.972 11.013 1.00 94.00 128 GLN A C 1
ATOM 1006 O O . GLN A 1 128 ? 1.491 -8.604 10.067 1.00 94.00 128 GLN A O 1
ATOM 1011 N N . GLN A 1 129 ? 0.028 -10.051 10.954 1.00 95.69 129 GLN A N 1
ATOM 1012 C CA . GLN A 1 129 ? -0.088 -10.873 9.748 1.00 95.69 129 GLN A CA 1
ATOM 1013 C C . GLN A 1 129 ? -0.608 -10.068 8.556 1.00 95.69 129 GLN A C 1
ATOM 1015 O O . GLN A 1 129 ? -0.063 -10.186 7.461 1.00 95.69 129 GLN A O 1
ATOM 1020 N N . LEU A 1 130 ? -1.627 -9.232 8.768 1.00 96.38 130 LEU A N 1
ATOM 1021 C CA . LEU A 1 130 ? -2.176 -8.358 7.736 1.00 96.38 130 LEU A CA 1
ATOM 1022 C C . LEU A 1 130 ? -1.122 -7.363 7.223 1.00 96.38 130 LEU A C 1
ATOM 1024 O O . LEU A 1 130 ? -0.926 -7.254 6.012 1.00 96.38 130 LEU A O 1
ATOM 1028 N N . ARG A 1 131 ? -0.402 -6.683 8.124 1.00 94.12 131 ARG A N 1
ATOM 1029 C CA . ARG A 1 131 ? 0.676 -5.749 7.765 1.00 94.12 131 ARG A CA 1
ATOM 1030 C C . ARG A 1 131 ? 1.827 -6.456 7.056 1.00 94.12 131 ARG A C 1
ATOM 1032 O O . ARG A 1 131 ? 2.250 -6.027 5.990 1.00 94.12 131 ARG A O 1
ATOM 1039 N N . ASP A 1 132 ? 2.337 -7.543 7.624 1.00 93.06 132 ASP A N 1
ATOM 1040 C CA . ASP A 1 132 ? 3.491 -8.265 7.082 1.00 93.06 132 ASP A CA 1
ATOM 1041 C C . ASP A 1 132 ? 3.187 -8.807 5.681 1.00 93.06 132 ASP A C 1
ATOM 1043 O O . ASP A 1 132 ? 4.030 -8.741 4.786 1.00 93.06 132 ASP A O 1
ATOM 1047 N N . GLU A 1 133 ? 1.957 -9.266 5.453 1.00 96.00 133 GLU A N 1
ATOM 1048 C CA . GLU A 1 133 ? 1.486 -9.687 4.139 1.00 96.00 133 GLU A CA 1
ATOM 1049 C C . GLU A 1 133 ? 1.345 -8.511 3.159 1.00 96.00 133 GLU A C 1
ATOM 1051 O O . GLU A 1 133 ? 1.705 -8.650 1.986 1.00 96.00 133 GLU A O 1
ATOM 1056 N N . THR A 1 134 ? 0.890 -7.347 3.631 1.00 94.62 134 THR A N 1
ATOM 1057 C CA . THR A 1 134 ? 0.797 -6.106 2.838 1.00 94.62 134 THR A CA 1
ATOM 1058 C C . THR A 1 134 ? 2.179 -5.631 2.404 1.00 94.62 134 THR A C 1
ATOM 1060 O O . THR A 1 134 ? 2.434 -5.491 1.204 1.00 94.62 134 THR A O 1
ATOM 1063 N N . HIS A 1 135 ? 3.118 -5.523 3.346 1.00 91.00 135 HIS A N 1
ATOM 1064 C CA . HIS A 1 135 ? 4.521 -5.232 3.068 1.00 91.00 135 HIS A CA 1
ATOM 1065 C C . HIS A 1 135 ? 5.144 -6.259 2.119 1.00 91.00 135 HIS A C 1
ATOM 1067 O O . HIS A 1 135 ? 5.787 -5.884 1.138 1.00 91.00 135 HIS A O 1
ATOM 1073 N N . ARG A 1 136 ? 4.943 -7.565 2.348 1.00 92.62 136 ARG A N 1
ATOM 1074 C CA . ARG A 1 136 ? 5.456 -8.620 1.458 1.00 92.62 136 ARG A CA 1
ATOM 1075 C C . ARG A 1 136 ? 4.926 -8.436 0.039 1.00 92.62 136 ARG A C 1
ATOM 1077 O O . ARG A 1 136 ? 5.688 -8.547 -0.929 1.00 92.62 136 ARG A O 1
ATOM 1084 N N . PHE A 1 137 ? 3.631 -8.166 -0.104 1.00 93.44 137 PHE A N 1
ATOM 1085 C CA . PHE A 1 137 ? 2.983 -8.002 -1.398 1.00 93.44 137 PHE A CA 1
ATOM 1086 C C . PHE A 1 137 ? 3.484 -6.763 -2.155 1.00 93.44 137 PHE A C 1
ATOM 1088 O O . PHE A 1 137 ? 3.718 -6.863 -3.370 1.00 93.44 137 PHE A O 1
ATOM 1095 N N . ALA A 1 138 ? 3.729 -5.662 -1.437 1.00 87.31 138 ALA A N 1
ATOM 1096 C CA . ALA A 1 138 ? 4.325 -4.437 -1.958 1.00 87.31 138 ALA A CA 1
ATOM 1097 C C . ALA A 1 138 ? 5.796 -4.632 -2.358 1.00 87.31 138 ALA A C 1
ATOM 1099 O O . ALA A 1 138 ? 6.163 -4.411 -3.513 1.00 87.31 138 ALA A O 1
ATOM 1100 N N . ILE A 1 139 ? 6.642 -5.138 -1.453 1.00 84.88 139 ILE A N 1
ATOM 1101 C CA . ILE A 1 139 ? 8.080 -5.365 -1.688 1.00 84.88 139 ILE A CA 1
ATOM 1102 C C . ILE A 1 139 ? 8.309 -6.286 -2.887 1.00 84.88 139 ILE A C 1
ATOM 1104 O O . ILE A 1 139 ? 9.169 -6.008 -3.724 1.00 84.88 139 ILE A O 1
ATOM 1108 N N . THR A 1 140 ? 7.529 -7.365 -3.003 1.00 83.88 140 THR A N 1
ATOM 1109 C CA . THR A 1 140 ? 7.649 -8.306 -4.128 1.00 83.88 140 THR A CA 1
ATOM 1110 C C . THR A 1 140 ? 7.428 -7.592 -5.461 1.00 83.88 140 THR A C 1
ATOM 1112 O O . THR A 1 140 ? 8.158 -7.821 -6.424 1.00 83.88 140 THR A O 1
ATOM 1115 N N . TYR A 1 141 ? 6.448 -6.691 -5.519 1.00 82.50 141 TYR A N 1
ATOM 1116 C CA . TYR A 1 141 ? 6.174 -5.919 -6.724 1.00 82.50 141 TYR A CA 1
ATOM 1117 C C . TYR A 1 141 ? 7.257 -4.890 -7.017 1.00 82.50 141 TYR A C 1
ATOM 1119 O O . TYR A 1 141 ? 7.694 -4.763 -8.158 1.00 82.50 141 TYR A O 1
ATOM 1127 N N . HIS A 1 142 ? 7.739 -4.200 -5.984 1.00 75.44 142 HIS A N 1
ATOM 1128 C CA . HIS A 1 142 ? 8.843 -3.255 -6.109 1.00 75.44 142 HIS A CA 1
ATOM 1129 C C . HIS A 1 142 ? 10.105 -3.923 -6.627 1.00 75.44 142 HIS A C 1
ATOM 1131 O O . HIS A 1 142 ? 10.766 -3.368 -7.499 1.00 75.44 142 HIS A O 1
ATOM 1137 N N . ARG A 1 143 ? 10.420 -5.134 -6.155 1.00 75.38 143 ARG A N 1
ATOM 1138 C CA . ARG A 1 143 ? 11.543 -5.921 -6.675 1.00 75.38 143 ARG A CA 1
ATOM 1139 C C . ARG A 1 143 ? 11.355 -6.235 -8.160 1.00 75.38 143 ARG A C 1
ATOM 1141 O O . ARG A 1 143 ? 12.275 -6.011 -8.940 1.00 75.38 143 ARG A O 1
ATOM 1148 N N . GLN A 1 144 ? 10.162 -6.672 -8.566 1.00 73.38 144 GLN A N 1
ATOM 1149 C CA . GLN A 1 144 ? 9.845 -6.936 -9.976 1.00 73.38 144 GLN A CA 1
ATOM 1150 C C . GLN A 1 144 ? 9.952 -5.673 -10.844 1.00 73.38 144 GLN A C 1
ATOM 1152 O O . GLN A 1 144 ? 10.532 -5.715 -11.927 1.00 73.38 144 GLN A O 1
ATOM 1157 N N . LEU A 1 145 ? 9.423 -4.540 -10.375 1.00 69.38 145 LEU A N 1
ATOM 1158 C CA . LEU A 1 145 ? 9.487 -3.269 -11.095 1.00 69.38 145 LEU A CA 1
ATOM 1159 C C . LEU A 1 145 ? 10.912 -2.724 -11.182 1.00 69.38 145 LEU A C 1
ATOM 1161 O O . LEU A 1 145 ? 11.308 -2.279 -12.255 1.00 69.38 145 LEU A O 1
ATOM 1165 N N . ARG A 1 146 ? 11.696 -2.788 -10.099 1.00 67.19 146 ARG A N 1
ATOM 1166 C CA . ARG A 1 146 ? 13.111 -2.382 -10.106 1.00 67.19 146 ARG A CA 1
ATOM 1167 C C . ARG A 1 146 ? 13.944 -3.256 -11.024 1.00 67.19 146 ARG A C 1
ATOM 1169 O O . ARG A 1 146 ? 14.749 -2.718 -11.767 1.00 67.19 146 ARG A O 1
ATOM 1176 N N . SER A 1 147 ? 13.730 -4.569 -11.007 1.00 66.31 147 SER A N 1
ATOM 1177 C CA . SER A 1 147 ? 14.397 -5.486 -11.930 1.00 66.31 147 SER A CA 1
ATOM 1178 C C . SER A 1 147 ? 14.103 -5.099 -13.384 1.00 66.31 147 SER A C 1
ATOM 1180 O O . SER A 1 147 ? 15.032 -4.876 -14.155 1.00 66.31 147 SER A O 1
ATOM 1182 N N . LYS A 1 148 ? 12.832 -4.868 -13.736 1.00 63.50 148 LYS A N 1
ATOM 1183 C CA . LYS A 1 148 ? 12.448 -4.419 -15.086 1.00 63.50 148 LYS A CA 1
ATOM 1184 C C . LYS A 1 148 ? 13.004 -3.037 -15.448 1.00 63.50 148 LYS A C 1
ATOM 1186 O O . LYS A 1 148 ? 13.484 -2.848 -16.564 1.00 63.50 148 LYS A O 1
ATOM 1191 N N . ALA A 1 149 ? 12.950 -2.069 -14.533 1.00 60.34 149 ALA A N 1
ATOM 1192 C CA . ALA A 1 149 ? 13.452 -0.713 -14.758 1.00 60.34 149 ALA A CA 1
ATOM 1193 C C . ALA A 1 149 ? 14.983 -0.683 -14.885 1.00 60.34 149 ALA A C 1
ATOM 1195 O O . ALA A 1 149 ? 15.508 -0.033 -15.785 1.00 60.34 149 ALA A O 1
ATOM 1196 N N . GLY A 1 150 ? 15.689 -1.438 -14.041 1.00 62.59 150 GLY A N 1
ATOM 1197 C CA . GLY A 1 150 ? 17.135 -1.628 -14.102 1.00 62.59 150 GLY A CA 1
ATOM 1198 C C . GLY A 1 150 ? 17.556 -2.291 -15.408 1.00 62.59 150 GLY A C 1
ATOM 1199 O O . GLY A 1 150 ? 18.414 -1.751 -16.100 1.00 62.59 150 GLY A O 1
ATOM 1200 N N . GLN A 1 151 ? 16.888 -3.382 -15.805 1.00 59.12 151 GLN A N 1
ATOM 1201 C CA . GLN A 1 151 ? 17.150 -4.048 -17.083 1.00 59.12 151 GLN A CA 1
ATOM 1202 C C . GLN A 1 151 ? 16.894 -3.133 -18.287 1.00 59.12 151 GLN A C 1
ATOM 1204 O O . GLN A 1 151 ? 17.687 -3.111 -19.219 1.00 59.12 151 GLN A O 1
ATOM 1209 N N . THR A 1 152 ? 15.831 -2.325 -18.258 1.00 59.78 152 THR A N 1
ATOM 1210 C CA . THR A 1 152 ? 15.561 -1.352 -19.331 1.00 59.78 152 THR A CA 1
ATOM 1211 C C . THR A 1 152 ? 16.614 -0.239 -19.365 1.00 59.78 152 THR A C 1
ATOM 1213 O O . THR A 1 152 ? 16.991 0.223 -20.438 1.00 59.78 152 THR A O 1
ATOM 1216 N N . SER A 1 153 ? 17.102 0.195 -18.199 1.00 66.62 153 SER A N 1
ATOM 1217 C CA . SER A 1 153 ? 18.023 1.326 -18.070 1.00 66.62 153 SER A CA 1
ATOM 1218 C C . SER A 1 153 ? 19.401 1.040 -18.664 1.00 66.62 153 SER A C 1
ATOM 1220 O O . SER A 1 153 ? 19.884 1.843 -19.458 1.00 66.62 153 SER A O 1
ATOM 1222 N N . TRP A 1 154 ? 20.022 -0.100 -18.338 1.00 79.69 154 TRP A N 1
ATOM 1223 C CA . TRP A 1 154 ? 21.362 -0.408 -18.852 1.00 79.69 154 TRP A CA 1
ATOM 1224 C C . TRP A 1 154 ? 21.336 -0.824 -20.325 1.00 79.69 154 TRP A C 1
ATOM 1226 O O . TRP A 1 154 ? 22.237 -0.461 -21.074 1.00 79.69 154 TRP A O 1
ATOM 1236 N N . LEU A 1 155 ? 20.272 -1.504 -20.775 1.00 83.44 155 LEU A N 1
ATOM 1237 C CA . LEU A 1 155 ? 20.101 -1.858 -22.188 1.00 83.44 155 LEU A CA 1
ATOM 1238 C C . LEU A 1 155 ? 20.053 -0.620 -23.091 1.00 83.44 155 LEU A C 1
ATOM 1240 O O . LEU A 1 155 ? 20.614 -0.647 -24.181 1.00 83.44 155 LEU A O 1
ATOM 1244 N N . ASN A 1 156 ? 19.434 0.470 -22.628 1.00 79.00 156 ASN A N 1
ATOM 1245 C CA . ASN A 1 156 ? 19.398 1.741 -23.358 1.00 79.00 156 ASN A CA 1
ATOM 1246 C C . ASN A 1 156 ? 20.741 2.496 -23.349 1.00 79.00 156 ASN A C 1
ATOM 1248 O O . ASN A 1 156 ? 20.890 3.460 -24.095 1.00 79.00 156 ASN A O 1
ATOM 1252 N N . GLN A 1 157 ? 21.698 2.099 -22.504 1.00 83.69 157 GLN A N 1
ATOM 1253 C CA . GLN A 1 157 ? 23.047 2.676 -22.471 1.00 83.69 157 GLN A CA 1
ATOM 1254 C C . GLN A 1 157 ? 24.015 1.938 -23.402 1.00 83.69 157 GLN A C 1
ATOM 1256 O O . GLN A 1 157 ? 25.079 2.471 -23.714 1.00 83.69 157 GLN A O 1
ATOM 1261 N N . VAL A 1 158 ? 23.650 0.741 -23.882 1.00 88.88 158 VAL A N 1
ATOM 1262 C CA . VAL A 1 158 ? 24.452 -0.001 -24.858 1.00 88.88 158 VAL A CA 1
ATOM 1263 C C . VAL A 1 158 ? 24.446 0.769 -26.187 1.00 88.88 158 VAL A C 1
ATOM 1265 O O . VAL A 1 158 ? 23.378 0.955 -26.785 1.00 88.88 158 VAL A O 1
ATOM 1268 N N . PRO A 1 159 ? 25.612 1.197 -26.708 1.00 85.81 159 PRO A N 1
ATOM 1269 C CA . PRO A 1 159 ? 25.680 1.937 -27.961 1.00 85.81 159 PRO A CA 1
ATOM 1270 C C . PRO A 1 159 ? 24.989 1.186 -29.105 1.00 85.81 159 PRO A C 1
ATOM 1272 O O . PRO A 1 159 ? 25.277 0.020 -29.375 1.00 85.81 159 PRO A O 1
ATOM 1275 N N . GLY A 1 160 ? 24.047 1.851 -29.779 1.00 86.19 160 GLY A N 1
ATOM 1276 C CA . GLY A 1 160 ? 23.272 1.292 -30.892 1.00 86.19 160 GLY A CA 1
ATOM 1277 C C . GLY A 1 160 ? 22.151 0.311 -30.502 1.00 86.19 160 GLY A C 1
ATOM 1278 O O . GLY A 1 160 ? 21.553 -0.300 -31.395 1.00 86.19 160 GLY A O 1
ATOM 1279 N N . ILE A 1 161 ? 21.828 0.181 -29.210 1.00 89.62 161 ILE A N 1
ATOM 1280 C CA . ILE A 1 161 ? 20.615 -0.482 -28.708 1.00 89.62 161 ILE A CA 1
ATOM 1281 C C . ILE A 1 161 ? 19.638 0.593 -28.227 1.00 89.62 161 ILE A C 1
ATOM 1283 O O . ILE A 1 161 ? 19.678 1.063 -27.097 1.00 89.62 161 ILE A O 1
ATOM 1287 N N . GLY A 1 162 ? 18.745 1.012 -29.124 1.00 81.69 162 GLY A N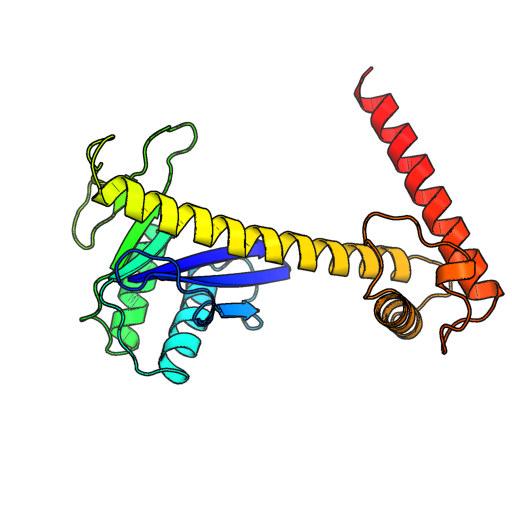 1
ATOM 1288 C CA . GLY A 1 162 ? 17.690 1.968 -28.785 1.00 81.69 162 GLY A CA 1
ATOM 1289 C C . GLY A 1 162 ? 16.497 1.327 -28.054 1.00 81.69 162 GLY A C 1
ATOM 1290 O O . GLY A 1 162 ? 16.386 0.096 -28.006 1.00 81.69 162 GLY A O 1
ATOM 1291 N N . PRO A 1 163 ? 15.518 2.138 -27.605 1.00 80.50 163 PRO A N 1
ATOM 1292 C CA . PRO A 1 163 ? 14.372 1.683 -26.807 1.00 80.50 163 PRO A CA 1
ATOM 1293 C C . PRO A 1 163 ? 13.577 0.524 -27.422 1.00 80.50 163 PRO A C 1
ATOM 1295 O O . PRO A 1 163 ? 13.120 -0.367 -26.711 1.00 80.50 163 PRO A O 1
ATOM 1298 N N . LYS A 1 164 ? 13.440 0.496 -28.757 1.00 84.69 164 LYS A N 1
ATOM 1299 C CA . LYS A 1 164 ? 12.761 -0.598 -29.476 1.00 84.69 164 LYS A CA 1
ATOM 1300 C C . LYS A 1 164 ? 13.503 -1.932 -29.341 1.00 84.69 164 LYS A C 1
ATOM 1302 O O . LYS A 1 164 ? 12.871 -2.954 -29.088 1.00 84.69 164 LYS A O 1
ATOM 1307 N N . LYS A 1 165 ? 14.834 -1.918 -29.484 1.00 89.19 165 LYS A N 1
ATOM 1308 C CA . LYS A 1 165 ? 15.672 -3.118 -29.347 1.00 89.19 165 LYS A CA 1
ATOM 1309 C C . LYS A 1 165 ? 15.731 -3.576 -27.891 1.00 89.19 165 LYS A C 1
ATOM 1311 O O . LYS A 1 165 ? 15.544 -4.759 -27.631 1.00 89.19 165 LYS A O 1
ATOM 1316 N N . ALA A 1 166 ? 15.875 -2.641 -26.948 1.00 86.06 166 ALA A N 1
ATOM 1317 C CA . ALA A 1 166 ? 15.814 -2.929 -25.516 1.00 86.06 166 ALA A CA 1
ATOM 1318 C C . ALA A 1 166 ? 14.481 -3.593 -25.122 1.00 86.06 166 ALA A C 1
ATOM 1320 O O . ALA A 1 166 ? 14.478 -4.633 -24.469 1.00 86.06 166 ALA A O 1
ATOM 1321 N N . ALA A 1 167 ? 13.345 -3.063 -25.588 1.00 83.19 167 ALA A N 1
ATOM 1322 C CA . ALA A 1 167 ? 12.033 -3.659 -25.333 1.00 83.19 167 ALA A CA 1
ATOM 1323 C C . ALA A 1 167 ? 11.894 -5.074 -25.923 1.00 83.19 167 ALA A C 1
ATOM 1325 O O . ALA A 1 167 ? 11.315 -5.951 -25.280 1.00 83.19 167 ALA A O 1
ATOM 1326 N N . SER A 1 168 ? 12.438 -5.317 -27.121 1.00 88.44 168 SER A N 1
ATOM 1327 C CA . SER A 1 168 ? 12.441 -6.652 -27.730 1.00 88.44 168 SER A CA 1
ATOM 1328 C C . SER A 1 168 ? 13.292 -7.643 -26.939 1.00 88.44 168 SER A C 1
ATOM 1330 O O . SER A 1 168 ? 12.843 -8.765 -26.721 1.00 88.44 168 SER A O 1
ATOM 1332 N N . ILE A 1 169 ? 14.470 -7.227 -26.455 1.00 88.25 169 ILE A N 1
ATOM 1333 C CA . ILE A 1 169 ? 15.318 -8.045 -25.575 1.00 88.25 169 ILE A CA 1
ATOM 1334 C C . ILE A 1 169 ? 14.535 -8.443 -24.324 1.00 88.25 169 ILE A C 1
ATOM 1336 O O . ILE A 1 169 ? 14.398 -9.629 -24.052 1.00 88.25 169 ILE A O 1
ATOM 1340 N N . LEU A 1 170 ? 13.948 -7.472 -23.615 1.00 84.94 170 LEU A N 1
ATOM 1341 C CA . LEU A 1 170 ? 13.182 -7.722 -22.387 1.00 84.94 170 LEU A CA 1
ATOM 1342 C C . LEU A 1 170 ? 11.993 -8.658 -22.608 1.00 84.94 170 LEU A C 1
ATOM 1344 O O . LEU A 1 170 ? 11.662 -9.463 -21.742 1.00 84.94 170 LEU A O 1
ATOM 1348 N N . LYS A 1 171 ? 11.322 -8.539 -23.758 1.00 85.44 171 LYS A N 1
ATOM 1349 C CA . LYS A 1 171 ? 10.210 -9.421 -24.117 1.00 85.44 171 LYS A CA 1
ATOM 1350 C C . LYS A 1 171 ? 10.701 -10.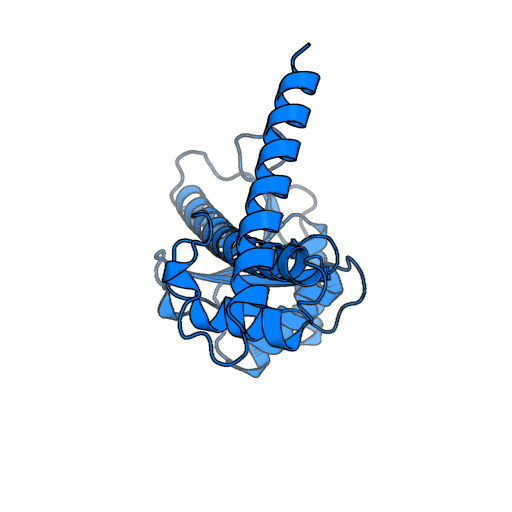840 -24.400 1.00 85.44 171 LYS A C 1
ATOM 1352 O O . LYS A 1 171 ? 10.062 -11.790 -23.961 1.00 85.44 171 LYS A O 1
ATOM 1357 N N . HIS A 1 172 ? 11.813 -10.972 -25.118 1.00 87.62 172 HIS A N 1
ATOM 1358 C CA . HIS A 1 172 ? 12.410 -12.257 -25.468 1.00 87.62 172 HIS A CA 1
ATOM 1359 C C . HIS A 1 172 ? 12.934 -13.001 -24.229 1.00 87.62 172 HIS A C 1
ATOM 1361 O O . HIS A 1 172 ? 12.784 -14.213 -24.127 1.00 87.62 172 HIS A O 1
ATOM 1367 N N . THR A 1 173 ? 13.456 -12.274 -23.239 1.00 85.00 173 THR A N 1
ATOM 1368 C CA . THR A 1 173 ? 14.056 -12.842 -22.021 1.00 85.00 173 THR A CA 1
ATOM 1369 C C . THR A 1 173 ? 13.115 -12.867 -20.811 1.00 85.00 173 THR A C 1
ATOM 1371 O O . THR A 1 173 ? 13.538 -13.217 -19.712 1.00 85.00 173 THR A O 1
ATOM 1374 N N . ALA A 1 174 ? 11.825 -12.550 -20.986 1.00 77.00 174 ALA A N 1
ATOM 1375 C CA . ALA A 1 174 ? 10.857 -12.362 -19.897 1.00 77.00 174 ALA A CA 1
ATOM 1376 C C . ALA A 1 174 ? 10.644 -13.583 -18.972 1.00 77.00 174 ALA A C 1
ATOM 1378 O O . ALA A 1 174 ? 10.102 -13.421 -17.879 1.00 77.00 174 ALA A O 1
ATOM 1379 N N . GLY A 1 175 ? 11.034 -14.788 -19.404 1.00 73.44 175 GLY A N 1
ATOM 1380 C CA . GLY A 1 175 ? 10.950 -16.030 -18.623 1.00 73.44 175 GLY A CA 1
ATOM 1381 C C . GLY A 1 175 ? 12.254 -16.455 -17.937 1.00 73.44 175 GLY A C 1
ATOM 1382 O O . GLY A 1 175 ? 12.260 -17.467 -17.242 1.00 73.44 175 GLY A O 1
ATOM 1383 N N . LEU A 1 176 ? 13.351 -15.722 -18.135 1.00 78.81 176 LEU A N 1
ATOM 1384 C CA . LEU A 1 176 ? 14.657 -16.039 -17.555 1.00 78.81 176 LEU A CA 1
ATOM 1385 C C . LEU A 1 176 ? 14.814 -15.402 -16.170 1.00 78.81 176 LEU A C 1
ATOM 1387 O O . LEU A 1 176 ? 14.149 -14.417 -15.840 1.00 78.81 176 LEU A O 1
ATOM 1391 N N . ASN A 1 177 ? 15.716 -15.955 -15.352 1.00 72.06 177 ASN A N 1
ATOM 1392 C CA . ASN A 1 177 ? 16.063 -15.343 -14.073 1.00 72.06 177 ASN A CA 1
ATOM 1393 C C . ASN A 1 177 ? 16.693 -13.958 -14.328 1.00 72.06 177 ASN A C 1
ATOM 1395 O O . ASN A 1 177 ? 17.750 -13.890 -14.955 1.00 72.06 177 ASN A O 1
ATOM 1399 N N . PRO A 1 178 ? 16.095 -12.857 -13.834 1.00 65.94 178 PRO A N 1
ATOM 1400 C CA . PRO A 1 178 ? 16.593 -11.512 -14.093 1.00 65.94 178 PRO A CA 1
ATOM 1401 C C . PRO A 1 178 ? 17.961 -11.200 -13.473 1.00 65.94 178 PRO A C 1
ATOM 1403 O O . PRO A 1 178 ? 18.560 -10.196 -13.856 1.00 65.94 178 PRO A O 1
ATOM 1406 N N . GLU A 1 179 ? 18.423 -12.010 -12.516 1.00 65.56 179 GLU A N 1
ATOM 1407 C CA . GLU A 1 179 ? 19.741 -11.890 -11.875 1.00 65.56 179 GLU A CA 1
ATOM 1408 C C . GLU A 1 179 ? 20.841 -12.641 -12.645 1.00 65.56 179 GLU A C 1
ATOM 1410 O O . GLU A 1 179 ? 22.023 -12.455 -12.368 1.00 65.56 179 GLU A O 1
ATOM 1415 N N . GLN A 1 180 ? 20.478 -13.477 -13.625 1.00 76.00 180 GLN A N 1
ATOM 1416 C CA . GLN A 1 180 ? 21.444 -14.201 -14.445 1.00 76.00 180 GLN A CA 1
ATOM 1417 C C . GLN A 1 180 ? 21.975 -13.306 -15.584 1.00 76.00 180 GLN A C 1
ATOM 1419 O O . GLN A 1 180 ? 21.185 -12.616 -16.236 1.00 76.00 180 GLN A O 1
ATOM 1424 N N . PRO A 1 181 ? 23.292 -13.317 -15.873 1.00 82.31 181 PRO A N 1
ATOM 1425 C CA . PRO A 1 181 ? 23.845 -12.584 -17.009 1.00 82.31 181 PRO A CA 1
ATOM 1426 C C . PRO A 1 181 ? 23.278 -13.099 -18.339 1.00 82.31 181 PRO A C 1
ATOM 1428 O O . PRO A 1 181 ? 23.114 -14.306 -18.534 1.00 82.31 181 PRO A O 1
ATOM 1431 N N . LEU A 1 182 ? 22.994 -12.177 -19.263 1.00 86.94 182 LEU A N 1
ATOM 1432 C CA . LEU A 1 182 ? 22.511 -12.509 -20.598 1.00 86.94 182 LEU A CA 1
ATOM 1433 C C . LEU A 1 182 ? 23.661 -13.114 -21.398 1.00 86.94 182 LEU A C 1
ATOM 1435 O O . LEU A 1 182 ? 24.754 -12.556 -21.478 1.00 86.94 182 LEU A O 1
ATOM 1439 N N . THR A 1 183 ? 23.398 -14.265 -22.004 1.00 89.00 183 THR A N 1
ATOM 1440 C CA . THR A 1 183 ? 24.359 -14.955 -22.864 1.00 89.00 183 THR A CA 1
ATOM 1441 C C . THR A 1 183 ? 23.959 -14.824 -24.324 1.00 89.00 183 THR A C 1
ATOM 1443 O O . THR A 1 183 ? 22.815 -14.502 -24.647 1.00 89.00 183 THR A O 1
ATOM 1446 N N . TYR A 1 184 ? 24.902 -15.117 -25.216 1.00 90.19 184 TYR A N 1
ATOM 1447 C CA . TYR A 1 184 ? 24.655 -15.098 -26.655 1.00 90.19 184 TYR A CA 1
ATOM 1448 C C . TYR A 1 184 ? 23.483 -16.015 -27.044 1.00 90.19 184 TYR A C 1
ATOM 1450 O O . TYR A 1 184 ? 22.558 -15.577 -27.720 1.00 90.19 184 TYR A O 1
ATOM 1458 N N . ALA A 1 185 ? 23.465 -17.241 -26.508 1.00 88.62 185 ALA A N 1
ATOM 1459 C CA . ALA A 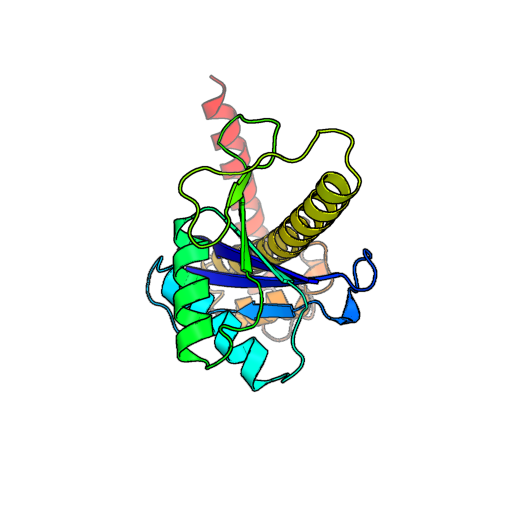1 185 ? 22.413 -18.230 -26.751 1.00 88.62 185 ALA A CA 1
ATOM 1460 C C . ALA A 1 185 ? 21.024 -17.781 -26.258 1.00 88.62 185 ALA A C 1
ATOM 1462 O O . ALA A 1 185 ? 20.011 -18.159 -26.830 1.00 88.62 185 ALA A O 1
ATOM 1463 N N . MET A 1 186 ? 20.959 -16.955 -25.208 1.00 88.00 186 MET A N 1
ATOM 1464 C CA . MET A 1 186 ? 19.690 -16.433 -24.677 1.00 88.00 186 MET A CA 1
ATOM 1465 C C . MET A 1 186 ? 19.095 -15.297 -25.511 1.00 88.00 186 MET A C 1
ATOM 1467 O O . MET A 1 186 ? 17.930 -14.957 -25.325 1.00 88.00 186 MET A O 1
ATOM 1471 N N . LEU A 1 187 ? 19.904 -14.653 -26.352 1.00 90.38 187 LEU A N 1
ATOM 1472 C CA . LEU A 1 187 ? 19.491 -13.533 -27.200 1.00 90.38 187 LEU A CA 1
ATOM 1473 C C . LEU A 1 187 ? 19.379 -13.932 -28.675 1.00 90.38 187 LEU A C 1
ATOM 1475 O O . LEU A 1 187 ? 18.870 -13.155 -29.489 1.00 90.38 187 LEU A O 1
ATOM 1479 N N . GLU A 1 188 ? 19.855 -15.128 -29.015 1.00 90.06 188 GLU A N 1
ATOM 1480 C CA . GLU A 1 188 ? 19.750 -15.706 -30.344 1.00 90.06 188 GLU A CA 1
ATOM 1481 C C . GLU A 1 188 ? 18.277 -15.880 -30.744 1.00 90.06 188 GLU A C 1
ATOM 1483 O O . GLU A 1 188 ? 17.443 -16.348 -29.974 1.00 90.06 188 GLU A O 1
ATOM 1488 N N . GLY A 1 189 ? 17.931 -15.444 -31.957 1.00 85.69 189 GLY A N 1
ATOM 1489 C CA . GLY A 1 189 ? 16.545 -15.459 -32.436 1.00 85.69 189 GLY A CA 1
ATOM 1490 C C . GLY A 1 189 ? 15.673 -14.297 -31.942 1.00 85.69 189 GLY A C 1
ATOM 1491 O O . GLY A 1 189 ? 14.478 -14.265 -32.241 1.00 85.69 189 GLY A O 1
ATOM 1492 N N . CYS A 1 190 ? 16.228 -13.309 -31.230 1.00 90.19 190 CYS A N 1
ATOM 1493 C CA . CYS A 1 190 ? 15.492 -12.088 -30.903 1.00 90.19 190 CYS A CA 1
ATOM 1494 C C . CYS A 1 190 ? 15.184 -11.273 -32.185 1.00 90.19 190 CYS A C 1
ATOM 1496 O O . CYS A 1 190 ? 16.120 -10.821 -32.849 1.00 90.19 190 CYS A O 1
ATOM 1498 N N . PRO A 1 191 ? 13.903 -11.005 -32.532 1.00 83.19 191 PRO A N 1
ATOM 1499 C CA . PRO A 1 191 ? 13.514 -10.488 -33.854 1.00 83.19 191 PRO A CA 1
ATOM 1500 C C . PRO A 1 191 ? 14.114 -9.138 -34.264 1.00 83.19 191 PRO A C 1
ATOM 1502 O O . PRO A 1 191 ? 14.134 -8.806 -35.445 1.00 83.19 191 PRO A O 1
ATOM 1505 N N . SER A 1 192 ? 14.558 -8.325 -33.301 1.00 87.44 192 SER A N 1
ATOM 1506 C CA . SER A 1 192 ? 15.078 -6.977 -33.556 1.00 87.44 192 SER A CA 1
ATOM 1507 C C . SER A 1 192 ? 16.594 -6.846 -33.378 1.00 87.44 192 SER A C 1
ATOM 1509 O O . SER A 1 192 ? 17.089 -5.716 -33.319 1.00 87.44 192 SER A O 1
ATOM 1511 N N . LEU A 1 193 ? 17.319 -7.954 -33.197 1.00 91.25 193 LEU A N 1
ATOM 1512 C CA . LEU A 1 193 ? 18.760 -7.950 -32.945 1.00 91.25 193 LEU A CA 1
ATOM 1513 C C . LEU A 1 193 ? 19.526 -8.624 -34.082 1.00 91.25 193 LEU A C 1
ATOM 1515 O O . LEU A 1 193 ? 19.198 -9.723 -34.512 1.00 91.25 193 LEU A O 1
ATOM 1519 N N . SER A 1 194 ? 20.593 -7.966 -34.528 1.00 91.94 194 SER A N 1
ATOM 1520 C CA . SER A 1 194 ? 21.654 -8.598 -35.317 1.00 91.94 194 SER A CA 1
ATOM 1521 C C . SER A 1 194 ? 22.667 -9.306 -34.407 1.00 91.94 194 SER A C 1
ATOM 1523 O O . SER A 1 194 ? 22.768 -8.982 -33.224 1.00 91.94 194 SER A O 1
ATOM 1525 N N . ALA A 1 195 ? 23.497 -10.199 -34.955 1.00 89.69 195 ALA A N 1
ATOM 1526 C CA . ALA A 1 195 ? 24.619 -10.794 -34.214 1.00 89.69 195 ALA A CA 1
ATOM 1527 C C . ALA A 1 195 ? 25.545 -9.717 -33.599 1.00 89.69 195 ALA A C 1
ATOM 1529 O O . ALA A 1 195 ? 25.961 -9.807 -32.443 1.00 89.69 195 ALA A O 1
ATOM 1530 N N . ALA A 1 196 ? 25.782 -8.622 -34.327 1.00 89.75 196 ALA A N 1
ATOM 1531 C CA . ALA A 1 196 ? 26.552 -7.486 -33.824 1.00 89.75 196 ALA A CA 1
ATOM 1532 C C . ALA A 1 196 ? 25.849 -6.721 -32.682 1.00 89.75 196 ALA A C 1
ATOM 1534 O O . ALA A 1 196 ? 26.518 -6.110 -31.851 1.00 89.75 196 ALA A O 1
ATOM 1535 N N . ASP A 1 197 ? 24.511 -6.711 -32.631 1.00 91.69 197 ASP A N 1
ATOM 1536 C CA . ASP A 1 197 ? 23.764 -6.163 -31.490 1.00 91.69 197 ASP A CA 1
ATOM 1537 C C . ASP A 1 197 ? 23.890 -7.070 -30.256 1.00 91.69 197 ASP A C 1
ATOM 1539 O O . ASP A 1 197 ? 24.107 -6.567 -29.155 1.00 91.69 197 ASP A O 1
ATOM 1543 N N . ILE A 1 198 ? 23.786 -8.392 -30.439 1.00 92.56 198 ILE A N 1
ATOM 1544 C CA . ILE A 1 198 ? 23.916 -9.378 -29.353 1.00 92.56 198 ILE A CA 1
ATOM 1545 C C . ILE A 1 198 ? 25.303 -9.276 -28.711 1.00 92.56 198 ILE A C 1
ATOM 1547 O O . ILE A 1 198 ? 25.401 -9.181 -27.488 1.00 92.56 198 ILE A O 1
ATOM 1551 N N . GLY A 1 199 ? 26.361 -9.219 -29.531 1.00 90.88 199 GLY A N 1
ATOM 1552 C CA . GLY A 1 199 ? 27.737 -9.048 -29.053 1.00 90.88 199 GLY A CA 1
ATOM 1553 C C . GLY A 1 199 ? 27.899 -7.809 -28.173 1.00 90.88 199 GLY A C 1
ATOM 1554 O O . GLY A 1 199 ? 28.351 -7.921 -27.036 1.00 90.88 199 GLY A O 1
ATOM 1555 N N . ARG A 1 200 ? 27.407 -6.652 -28.638 1.00 91.81 200 ARG A N 1
ATOM 1556 C CA . ARG A 1 200 ? 27.455 -5.393 -27.875 1.00 91.81 200 ARG A CA 1
ATOM 1557 C C . ARG A 1 200 ? 26.746 -5.479 -26.527 1.00 91.81 200 ARG A C 1
ATOM 1559 O O . ARG A 1 200 ? 27.254 -4.951 -25.545 1.00 91.81 200 ARG A O 1
ATOM 1566 N N . VAL A 1 201 ? 25.583 -6.125 -26.463 1.00 90.94 201 VAL A N 1
ATOM 1567 C CA . VAL A 1 201 ? 24.826 -6.276 -25.209 1.00 90.94 201 VAL A CA 1
ATOM 1568 C C . VAL A 1 201 ? 25.600 -7.127 -24.200 1.00 90.94 201 VAL A C 1
ATOM 1570 O O . VAL A 1 201 ? 25.724 -6.728 -23.042 1.00 90.94 201 VAL A O 1
ATOM 1573 N N . VAL A 1 202 ? 26.141 -8.270 -24.634 1.00 91.62 202 VAL A N 1
ATOM 1574 C CA . VAL A 1 202 ? 26.887 -9.193 -23.762 1.00 91.62 202 VAL A CA 1
ATOM 1575 C C . VAL A 1 202 ? 28.192 -8.555 -23.275 1.00 91.62 202 VAL A C 1
ATOM 1577 O O . VAL A 1 202 ? 28.476 -8.582 -22.078 1.00 91.62 202 VAL A O 1
ATOM 1580 N N . GLU A 1 203 ? 28.959 -7.925 -24.168 1.00 90.38 203 GLU A N 1
ATOM 1581 C CA . GLU A 1 203 ? 30.208 -7.232 -23.820 1.00 90.38 203 GLU A CA 1
ATOM 1582 C C . GLU A 1 203 ? 29.970 -6.082 -22.838 1.00 90.38 203 GLU A C 1
ATOM 1584 O O . GLU A 1 203 ? 30.668 -5.961 -21.827 1.00 90.38 203 GLU A O 1
ATOM 1589 N N . TYR A 1 204 ? 28.946 -5.264 -23.092 1.00 89.69 204 TYR A N 1
ATOM 1590 C CA . TYR A 1 204 ? 28.601 -4.146 -22.220 1.00 89.69 204 TYR A CA 1
ATOM 1591 C C . TYR A 1 204 ? 28.170 -4.624 -20.828 1.00 89.69 204 TYR A C 1
ATOM 1593 O O . TYR A 1 204 ? 28.591 -4.063 -19.816 1.00 89.69 204 TYR A O 1
ATOM 1601 N N . GLN A 1 205 ? 27.391 -5.707 -20.748 1.00 87.06 205 GLN A N 1
ATOM 1602 C CA . GLN A 1 205 ? 27.002 -6.297 -19.469 1.00 87.06 205 GLN A CA 1
ATOM 1603 C C . GLN A 1 205 ? 28.215 -6.815 -18.683 1.00 87.06 205 GLN A C 1
ATOM 1605 O O . GLN A 1 205 ? 28.280 -6.626 -17.469 1.00 87.06 205 GLN A O 1
ATOM 1610 N N . GLN A 1 206 ? 29.188 -7.445 -19.346 1.00 84.94 206 GLN A N 1
ATOM 1611 C CA . GLN A 1 206 ? 30.426 -7.898 -18.701 1.00 84.94 206 GLN A CA 1
ATOM 1612 C C . GLN A 1 206 ? 31.280 -6.728 -18.194 1.00 84.94 206 GLN A C 1
ATOM 1614 O O . GLN A 1 206 ? 31.871 -6.819 -17.118 1.00 84.94 206 GLN A O 1
ATOM 1619 N N . ALA A 1 207 ? 31.342 -5.621 -18.941 1.00 83.19 207 ALA A N 1
ATOM 1620 C CA . ALA A 1 207 ? 32.031 -4.405 -18.510 1.00 83.19 207 ALA A CA 1
ATOM 1621 C C . ALA A 1 207 ? 31.384 -3.788 -17.256 1.00 83.19 207 ALA A C 1
ATOM 1623 O O . ALA A 1 207 ? 32.094 -3.455 -16.310 1.00 83.19 207 ALA A O 1
ATOM 1624 N N . LEU A 1 208 ? 30.047 -3.720 -17.201 1.00 79.06 208 LEU A N 1
ATOM 1625 C CA . LEU A 1 208 ? 29.320 -3.227 -16.025 1.00 79.06 208 LEU A CA 1
ATOM 1626 C C . LEU A 1 208 ? 29.595 -4.053 -14.761 1.00 79.06 208 LEU A C 1
ATOM 1628 O O . LEU A 1 208 ? 29.791 -3.480 -13.691 1.00 79.06 208 LEU A O 1
ATOM 1632 N N . HIS A 1 209 ? 29.626 -5.384 -14.875 1.00 73.94 209 HIS A N 1
ATOM 1633 C CA . HIS A 1 209 ? 29.902 -6.247 -13.722 1.00 73.94 209 HIS A CA 1
ATOM 1634 C C . HIS A 1 209 ? 31.345 -6.105 -13.223 1.00 73.94 209 HIS A C 1
ATOM 1636 O O . HIS A 1 209 ? 31.553 -6.105 -12.013 1.00 73.94 209 HIS A O 1
ATOM 1642 N N . ARG A 1 210 ? 32.328 -5.936 -14.125 1.00 75.25 210 ARG A N 1
ATOM 1643 C CA . ARG A 1 210 ? 33.733 -5.706 -13.740 1.00 75.25 210 ARG A CA 1
ATOM 1644 C C . ARG A 1 210 ? 33.905 -4.426 -12.923 1.00 75.25 210 ARG A C 1
ATOM 1646 O O . ARG A 1 210 ? 34.491 -4.487 -11.846 1.00 75.25 210 ARG A O 1
ATOM 1653 N N . HIS A 1 211 ? 33.310 -3.320 -13.369 1.00 65.62 211 HIS A N 1
ATOM 1654 C CA . HIS A 1 211 ? 33.370 -2.053 -12.634 1.00 65.62 211 HIS A CA 1
ATOM 1655 C C . HIS A 1 211 ? 32.727 -2.143 -11.242 1.00 65.62 211 HIS A C 1
ATOM 1657 O O . HIS A 1 211 ? 33.312 -1.688 -10.267 1.00 65.62 211 HIS A O 1
ATOM 1663 N N . GLN A 1 212 ? 31.583 -2.823 -11.104 1.00 59.34 212 GLN A N 1
ATOM 1664 C CA . GLN A 1 212 ? 30.932 -2.991 -9.796 1.00 59.34 212 GLN A CA 1
ATOM 1665 C C . GLN A 1 212 ? 31.757 -3.829 -8.806 1.00 59.34 212 GLN A C 1
ATOM 1667 O O . GLN A 1 212 ? 31.717 -3.574 -7.605 1.00 59.34 212 GLN A O 1
ATOM 1672 N N . THR A 1 213 ? 32.509 -4.824 -9.288 1.00 57.38 213 THR A N 1
ATOM 1673 C CA . THR A 1 213 ? 33.400 -5.630 -8.436 1.00 57.38 213 THR A CA 1
ATOM 1674 C C . THR A 1 213 ? 34.691 -4.917 -8.036 1.00 57.38 213 THR A C 1
ATOM 1676 O O . THR A 1 213 ? 35.280 -5.271 -7.017 1.00 57.38 213 THR A O 1
ATOM 1679 N N . GLU A 1 214 ? 35.137 -3.932 -8.815 1.00 53.44 214 GLU A N 1
ATOM 1680 C CA . GLU A 1 214 ? 36.307 -3.101 -8.501 1.00 53.44 214 GLU A CA 1
ATOM 1681 C C . GLU A 1 214 ? 35.937 -1.983 -7.514 1.00 53.44 214 GLU A C 1
ATOM 1683 O O . GLU A 1 214 ? 36.621 -1.804 -6.505 1.00 53.44 214 GLU A O 1
ATOM 1688 N N . ASP A 1 215 ? 34.791 -1.324 -7.710 1.00 46.25 215 ASP A N 1
ATOM 1689 C CA . ASP A 1 215 ? 34.284 -0.297 -6.790 1.00 46.25 215 ASP A CA 1
ATOM 1690 C C . ASP A 1 215 ? 33.992 -0.865 -5.388 1.00 46.25 215 ASP A C 1
ATOM 1692 O O . ASP A 1 215 ? 34.300 -0.228 -4.384 1.00 46.25 215 ASP A O 1
ATOM 1696 N N . ALA A 1 216 ? 33.470 -2.096 -5.301 1.00 43.09 216 ALA A N 1
ATOM 1697 C CA . ALA A 1 216 ? 33.200 -2.765 -4.024 1.00 43.09 216 ALA A CA 1
ATOM 1698 C C . ALA A 1 216 ? 34.476 -3.133 -3.243 1.00 43.09 216 ALA A C 1
ATOM 1700 O O . ALA A 1 216 ? 34.462 -3.121 -2.015 1.00 43.09 216 ALA A O 1
ATOM 1701 N N . LYS A 1 217 ? 35.583 -3.430 -3.937 1.00 47.09 217 LYS A N 1
ATOM 1702 C CA . LYS A 1 217 ? 36.884 -3.711 -3.302 1.00 47.09 217 LYS A CA 1
ATOM 1703 C C . LYS A 1 217 ? 37.582 -2.453 -2.796 1.00 47.09 217 LYS A C 1
ATOM 1705 O O . LYS A 1 217 ? 38.362 -2.540 -1.863 1.00 47.09 217 LYS A O 1
ATOM 1710 N N . THR A 1 218 ? 37.290 -1.300 -3.390 1.00 49.78 218 THR A N 1
ATOM 1711 C CA . THR A 1 218 ? 37.925 -0.022 -3.026 1.00 49.78 218 THR A CA 1
ATOM 1712 C C . THR A 1 218 ? 37.203 0.679 -1.863 1.00 49.78 218 THR A C 1
ATOM 1714 O O . THR A 1 218 ? 37.699 1.669 -1.343 1.00 49.78 218 THR A O 1
ATOM 1717 N N . SER A 1 219 ? 36.026 0.187 -1.448 1.00 41.44 219 SER A N 1
ATOM 1718 C CA . SER A 1 219 ? 35.249 0.720 -0.315 1.00 41.44 219 SER A CA 1
ATOM 1719 C C . SER A 1 219 ? 35.445 -0.025 1.014 1.00 41.44 219 SER A C 1
ATOM 1721 O O . SER A 1 219 ? 34.811 0.341 2.003 1.00 41.44 219 SER A O 1
ATOM 1723 N N . GLU A 1 220 ? 36.257 -1.086 1.028 1.00 41.19 220 GLU A N 1
ATOM 1724 C CA . GLU A 1 220 ? 36.597 -1.873 2.229 1.00 41.19 220 GLU A CA 1
ATOM 1725 C C . GLU A 1 220 ? 38.035 -1.630 2.739 1.00 41.19 220 GLU A C 1
ATOM 1727 O O . GLU A 1 220 ? 38.392 -2.181 3.781 1.00 41.19 220 GLU A O 1
ATOM 1732 N N . ASP A 1 221 ? 38.806 -0.766 2.064 1.00 35.75 221 ASP A N 1
ATOM 1733 C CA . ASP A 1 221 ? 40.106 -0.224 2.507 1.00 35.75 221 ASP A CA 1
ATOM 1734 C C . ASP A 1 221 ? 39.957 1.233 2.991 1.00 35.75 221 ASP A C 1
ATOM 1736 O O . ASP A 1 221 ? 40.625 1.605 3.986 1.00 35.75 221 ASP A O 1
#

Secondary structure (DSSP, 8-state):
-EEEEEEEETTTEEEEEEEEEETTEE-GGG-EEEEE-S--SS-HHHHHHHHHHHHHHH--PPPS-EEEES-HHHHHHHHHHHHHTT-TTS-EEEEEEPTT-SSEEEE-TT-SSPEE--TT-HHHHHHHHHHHHHHHHHHHHHHHHHHHHHHHHHHTTSTT--HHHHHHHHHHTTTS-TTSPP-HHHHTT-TT--HHHHHHHHHHHHHHHHHHHHHHHHT--

Solvent-accessible surface area (backbone atoms only — not comparable to full-atom values): 12731 Å² total; per-residue (Å²): 61,35,34,41,39,78,50,70,48,93,81,76,47,40,35,36,27,39,35,31,34,57,98,88,38,81,38,74,90,68,44,47,75,38,82,54,81,88,64,86,65,95,48,69,58,61,52,50,47,54,46,54,49,55,49,51,73,74,40,83,79,78,54,82,29,40,36,35,67,26,48,65,68,56,31,55,41,51,53,54,47,27,47,76,71,74,42,62,85,50,46,59,32,12,36,35,66,53,92,92,52,94,57,64,34,35,34,50,80,97,48,92,68,65,47,71,64,59,93,87,36,70,66,45,54,49,53,48,53,52,48,54,49,30,52,50,58,39,51,55,49,51,52,54,49,47,53,52,51,51,57,52,53,55,38,52,66,34,86,93,30,48,70,71,39,34,52,46,50,54,61,67,44,67,87,55,68,88,89,56,83,74,48,69,81,71,53,60,86,37,93,74,57,51,73,71,51,48,51,48,51,41,53,49,52,54,52,54,54,52,53,56,59,51,56,59,60,67,74,77,113

Radius of gyration: 22.22 Å; Cα contacts (8 Å, |Δi|>4): 279; chains: 1; bounding box: 60×33×60 Å

Foldseek 3Di:
DKEWDWDDDPFQWIKIWIWDDDPLDTDPVPIDMDTDDPDHGPDLLVRVLVVVVVVCVVDVDADQEYEYADDPVNQVSVCVSCVVVVNNVRFYKYWYDDVPDPFIWIGGPPDPGTDGDDPPDPVRVSVCVNSVVRVVRVVVVSVVVCLLVVQQVLQCVQPPRHNVNSVLLCVQCVPPDSPDQDDLVSCPPSPPDDSVSSVSRNVSSVVVVVVVVVVVVVVVD

Sequence (221 aa):
MECYDISTIQGRHAVGSRVVFVDGRADKTLYRRYRIQDVAGQDDFAMLAEVLKRRFEHDASRPDLIVMDGGKGQLGAGLRLLKELNLSEIPMIGMAKERGAKIDRFFLPGRKDAIELKVRSAALRTMQQLRDETHRFAITYHRQLRSKAGQTSWLNQVPGIGPKKAASILKHTAGLNPEQPLTYAMLEGCPSLSAADIGRVVEYQQALHRHQTEDAKTSED

pLDDT: mean 84.7, std 13.2, range [35.75, 98.38]